Protein AF-A0A842VVU9-F1 (afdb_monomer)

Nearest PDB structures (foldseek):
  1ytl-assembly3_C  TM=9.183E-01  e=6.902E-16  Archaeoglobus fulgidus
  8riu-assembly1_F  TM=8.977E-01  e=6.078E-16  Candidatus Methanoperedenaceae archaeon GB50
  3cf4-assembly1_G  TM=9.107E-01  e=1.681E-15  Methanosarcina barkeri
  9c0t-assembly1_D  TM=8.488E-01  e=3.605E-15  Methanosarcina thermophila
  2cb0-assembly1_A  TM=5.211E-01  e=3.590E-01  Pyrococcus furiosus

Solvent-accessible surface area (backbone atoms only — not comparable to full-atom values): 9520 Å² total; per-residue (Å²): 133,81,67,49,68,51,86,85,59,76,72,67,95,75,62,28,46,63,52,81,50,39,66,61,52,33,51,58,56,70,74,41,88,34,37,35,34,41,37,22,49,48,11,66,76,42,68,47,87,96,41,36,37,45,56,52,50,49,55,43,27,58,61,63,71,29,52,42,33,19,15,72,58,30,36,50,52,32,46,78,74,72,45,45,93,73,44,43,81,51,53,65,70,60,50,52,55,47,66,53,36,88,84,55,42,48,96,83,70,56,91,65,52,59,56,30,38,37,38,37,27,58,58,69,72,61,49,42,55,55,29,43,50,42,58,74,62,43,88,63,41,32,38,34,76,37,50,50,26,41,44,44,25,53,30,13,26,38,72,51,56,73,69,59,40,44,53,39,53,50,50,27,54,76,68,89

Sequence (176 aa):
MSSPYQKALIPGPDVGVAVSDPLTMTNIIKKSSNVLVVIGANAVKETIGDITYADKLLEIAKKANATIIATASAYKHFVDIGKKEEVNNMPLINLIDRLRDPEWINIDSEGNKYDLIIFGGFLIYYLSQMLSTLRNYTIYRTVCLDRYHQPNARFSLPNIEKSEWIDYLEEILSKL

Foldseek 3Di:
DFDFPDPPPDDDPQFADADADLVVVLVVLQVWDAEEEEEEPQQQVDDLVPHGNLVLSLLLCVVSVYAAEYEDVSCVVCVVVVNNVSHHYDHLVVVLVLQLDPCRADPVSDDGRGQEYEYERYDLVVVLVSLQSCQPRHDHQYEYLDCGGRGSHNYYHGNDDPVSSSVSSVSSSVSD

Secondary structure (DSSP, 8-state):
-PPPSSTT----SS-PEE---HHHHHHHHHT-SSEEEEE-GGGGTSEETTEEHHHHHHHHHHHTT-EEEE-HHHHHHHHHTT-GGG-EE--HHHHHHHHH-TT---TTSSSP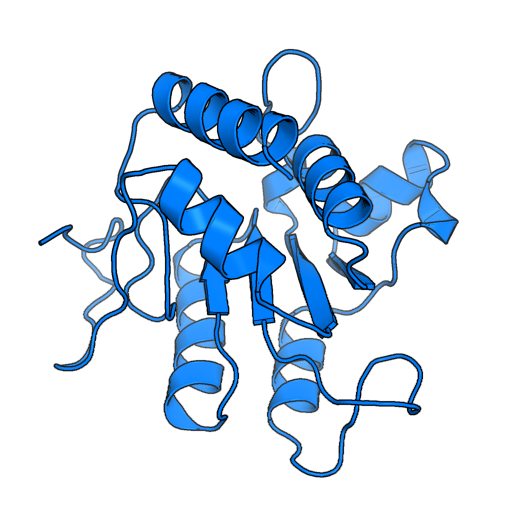PPSEEEEES--HHHHHHHHHHHHHH---EEEE-SSS--TTSSEE--S--HHHHHHHHHHHHHH-

pLDDT: mean 94.39, std 7.21, range [51.09, 98.81]

Mean predicted aligned error: 3.42 Å

Radius of gyration: 14.92 Å; Cα contacts (8 Å, |Δi|>4): 321; chains: 1; bounding box: 40×31×40 Å

Structure (mmCIF, N/CA/C/O backbone):
data_AF-A0A842VVU9-F1
#
_entry.id   AF-A0A842VVU9-F1
#
loop_
_atom_site.group_PDB
_atom_site.id
_atom_site.type_symbol
_atom_site.label_atom_id
_atom_site.label_alt_id
_atom_site.label_comp_id
_atom_site.label_asym_id
_atom_site.label_entity_id
_atom_site.label_seq_id
_atom_site.pdbx_PDB_ins_code
_atom_site.Cartn_x
_atom_site.Cartn_y
_atom_site.Cartn_z
_atom_site.occupancy
_atom_site.B_iso_or_equiv
_atom_site.auth_seq_id
_atom_site.auth_comp_id
_atom_site.auth_asym_id
_atom_site.auth_atom_id
_atom_site.pdbx_PDB_model_num
ATOM 1 N N . MET A 1 1 ? -8.613 -14.558 -17.359 1.00 51.09 1 MET A N 1
ATOM 2 C CA . MET A 1 1 ? -7.808 -13.321 -17.257 1.00 51.09 1 MET A CA 1
ATOM 3 C C . MET A 1 1 ? -8.733 -12.210 -16.808 1.00 51.09 1 MET A C 1
ATOM 5 O O . MET A 1 1 ? -9.791 -12.062 -17.405 1.00 51.09 1 MET A O 1
ATOM 9 N N . SER A 1 2 ? -8.383 -11.481 -15.754 1.00 62.69 2 SER A N 1
ATOM 10 C CA . SER A 1 2 ? -9.101 -10.271 -15.347 1.00 62.69 2 SER A CA 1
ATOM 11 C C . SER A 1 2 ? -8.789 -9.138 -16.320 1.00 62.69 2 SER A C 1
ATOM 13 O O . SER A 1 2 ? -7.627 -8.875 -16.623 1.00 62.69 2 SER A O 1
ATOM 15 N N . SER A 1 3 ? -9.818 -8.456 -16.817 1.00 73.06 3 SER A N 1
ATOM 16 C CA . SER A 1 3 ? -9.625 -7.224 -17.583 1.00 73.06 3 SER A CA 1
ATOM 17 C C . SER A 1 3 ? -9.212 -6.075 -16.651 1.00 73.06 3 SER A C 1
ATOM 19 O O . SER A 1 3 ? -9.625 -6.059 -15.486 1.00 73.06 3 SER A O 1
ATOM 21 N N . PRO A 1 4 ? -8.431 -5.092 -17.133 1.00 70.19 4 PRO A N 1
ATOM 22 C CA . PRO A 1 4 ? -8.194 -3.855 -16.392 1.00 70.19 4 PRO A CA 1
ATOM 23 C C . PRO A 1 4 ? -9.526 -3.199 -16.005 1.00 70.19 4 PRO A C 1
ATOM 25 O O . PRO A 1 4 ? -10.445 -3.159 -16.824 1.00 70.19 4 PRO A O 1
ATOM 28 N N . TYR A 1 5 ? -9.641 -2.671 -14.781 1.00 72.12 5 TYR A N 1
ATOM 29 C CA . TYR A 1 5 ? -10.887 -2.031 -14.337 1.00 72.12 5 TYR A CA 1
ATOM 30 C C . TYR A 1 5 ? -11.263 -0.818 -15.202 1.00 72.12 5 TYR A C 1
ATOM 32 O O . TYR A 1 5 ? -12.401 -0.675 -15.648 1.00 72.12 5 TYR A O 1
ATOM 40 N N . GLN A 1 6 ? -10.295 0.064 -15.476 1.00 76.25 6 GLN A N 1
ATOM 41 C CA . GLN A 1 6 ? -10.501 1.182 -16.393 1.00 76.25 6 GLN A CA 1
ATOM 42 C C . GLN A 1 6 ? -10.119 0.771 -17.813 1.00 76.25 6 GLN A C 1
ATOM 44 O O . GLN A 1 6 ? -8.988 0.366 -18.061 1.00 76.25 6 GLN A O 1
ATOM 49 N N . LYS A 1 7 ? -11.031 0.974 -18.770 1.00 71.12 7 LYS A N 1
ATOM 50 C CA . LYS A 1 7 ? -10.823 0.624 -20.188 1.00 71.12 7 LYS A CA 1
ATOM 51 C C . LYS A 1 7 ? -9.606 1.307 -20.829 1.00 71.12 7 LYS A C 1
ATOM 53 O O . LYS A 1 7 ? -9.039 0.770 -21.769 1.00 71.12 7 LYS A O 1
ATOM 58 N N . ALA A 1 8 ? -9.210 2.479 -20.325 1.00 72.75 8 ALA A N 1
ATOM 59 C CA . ALA A 1 8 ? -8.048 3.225 -20.813 1.00 72.75 8 ALA A CA 1
ATOM 60 C C . ALA A 1 8 ? -6.706 2.734 -20.234 1.00 72.75 8 ALA A C 1
ATOM 62 O O . ALA A 1 8 ? -5.650 3.181 -20.676 1.00 72.75 8 ALA A O 1
ATOM 63 N N . LEU A 1 9 ? -6.723 1.822 -19.255 1.00 73.88 9 LEU A N 1
ATOM 64 C CA . LEU A 1 9 ? -5.518 1.165 -18.757 1.00 73.88 9 LEU A CA 1
ATOM 65 C C . LEU A 1 9 ? -5.179 0.001 -19.679 1.00 73.88 9 LEU A C 1
ATOM 67 O O . LEU A 1 9 ? -5.562 -1.134 -19.414 1.00 73.88 9 LEU A O 1
ATOM 71 N N . ILE A 1 10 ? -4.490 0.302 -20.776 1.00 73.44 10 ILE A N 1
ATOM 72 C CA . ILE A 1 10 ? -3.991 -0.697 -21.722 1.00 73.44 10 ILE A CA 1
ATOM 73 C C . ILE A 1 10 ? -2.609 -1.145 -21.232 1.00 73.44 10 ILE A C 1
ATOM 75 O O . ILE A 1 10 ? -1.665 -0.354 -21.313 1.00 73.44 10 ILE A O 1
ATOM 79 N N . PRO A 1 11 ? -2.462 -2.362 -20.681 1.00 74.50 11 PRO A N 1
ATOM 80 C CA . PRO A 1 11 ? -1.153 -2.853 -20.293 1.00 74.50 11 PRO A CA 1
ATOM 81 C C . PRO A 1 11 ? -0.364 -3.360 -21.504 1.00 74.50 11 PRO A C 1
ATOM 83 O O . PRO A 1 11 ? -0.924 -3.659 -22.559 1.00 74.50 11 PRO A O 1
ATOM 86 N N . GLY A 1 12 ? 0.951 -3.486 -21.322 1.00 77.44 12 GLY A N 1
ATOM 87 C CA . GLY A 1 12 ? 1.808 -4.223 -22.247 1.00 77.44 12 GLY A CA 1
ATOM 88 C C . GLY A 1 12 ? 1.562 -5.742 -22.197 1.00 77.44 12 GLY A C 1
ATOM 89 O O . GLY A 1 12 ? 0.655 -6.207 -21.508 1.00 77.44 12 GLY A O 1
ATOM 90 N N . PRO A 1 13 ? 2.379 -6.539 -22.908 1.00 83.69 13 PRO A N 1
ATOM 91 C CA . PRO A 1 13 ? 2.218 -7.996 -22.965 1.00 83.69 13 PRO A CA 1
ATOM 92 C C . PRO A 1 13 ? 2.479 -8.696 -21.622 1.00 83.69 13 PRO A C 1
ATOM 94 O O . PRO A 1 13 ? 1.935 -9.768 -21.373 1.00 83.69 13 PRO A O 1
ATOM 97 N N . ASP A 1 14 ? 3.301 -8.099 -20.758 1.00 83.88 14 ASP A N 1
ATOM 98 C CA . ASP A 1 14 ? 3.511 -8.562 -19.389 1.00 83.88 14 ASP A CA 1
ATOM 99 C C . ASP A 1 14 ? 2.487 -7.883 -18.465 1.00 83.88 14 ASP A C 1
ATOM 101 O O . ASP A 1 14 ? 2.457 -6.655 -18.351 1.00 83.88 14 ASP A O 1
ATOM 105 N N . VAL A 1 15 ? 1.656 -8.691 -17.801 1.00 89.31 15 VAL A N 1
ATOM 106 C CA . VAL A 1 15 ? 0.581 -8.257 -16.899 1.00 89.31 15 VAL A CA 1
ATOM 107 C C . VAL A 1 15 ? 0.679 -8.943 -15.543 1.00 89.31 15 VAL A C 1
ATOM 109 O O . VAL A 1 15 ? 1.152 -10.068 -15.408 1.00 89.31 15 VAL A O 1
ATOM 112 N N . GLY A 1 16 ? 0.246 -8.231 -14.509 1.00 90.00 16 GLY A N 1
ATOM 113 C CA . GLY A 1 16 ? 0.192 -8.707 -13.136 1.00 90.00 16 GLY A CA 1
ATOM 114 C C . GLY A 1 16 ? -0.795 -9.845 -12.959 1.00 90.00 16 GLY A C 1
ATOM 115 O O . GLY A 1 16 ? -1.803 -9.937 -13.660 1.00 90.00 16 GLY A O 1
ATOM 116 N N . VAL A 1 17 ? -0.532 -10.693 -11.972 1.00 95.31 17 VAL A N 1
ATOM 117 C CA . VAL A 1 17 ? -1.435 -11.792 -11.633 1.00 95.31 17 VAL A CA 1
ATOM 118 C C . VAL A 1 17 ? -2.570 -11.253 -10.764 1.00 95.31 17 VAL A C 1
ATOM 120 O O . VAL A 1 17 ? -2.323 -10.640 -9.724 1.00 95.31 17 VAL A O 1
ATOM 123 N N . ALA A 1 18 ? -3.815 -11.496 -11.174 1.00 96.12 18 ALA A N 1
ATOM 124 C CA . ALA A 1 18 ? -4.960 -11.346 -10.283 1.00 96.12 18 ALA A CA 1
ATOM 125 C C . ALA A 1 18 ? -5.023 -12.536 -9.324 1.00 96.12 18 ALA A C 1
ATOM 127 O O . ALA A 1 18 ? -5.136 -13.683 -9.758 1.00 96.12 18 ALA A O 1
ATOM 128 N N . VAL A 1 19 ? -4.943 -12.260 -8.028 1.00 97.56 19 VAL A N 1
ATOM 129 C CA . VAL A 1 19 ? -4.935 -13.263 -6.964 1.00 97.56 19 VAL A CA 1
ATOM 130 C C . VAL A 1 19 ? -6.320 -13.300 -6.331 1.00 97.56 19 VAL A C 1
ATOM 132 O O . VAL A 1 19 ? -6.644 -12.477 -5.480 1.00 97.56 19 VAL A O 1
ATOM 135 N N . SER A 1 20 ? -7.155 -14.239 -6.770 1.00 95.75 20 SER A N 1
ATOM 136 C CA . SER A 1 20 ? -8.525 -14.403 -6.266 1.00 95.75 20 SER A CA 1
ATOM 137 C C . SER A 1 20 ? -8.601 -15.076 -4.896 1.00 95.75 20 SER A C 1
ATOM 139 O O . SER A 1 20 ? -9.582 -14.891 -4.196 1.00 95.75 20 SER A O 1
ATOM 141 N N . ASP A 1 21 ? -7.585 -15.851 -4.513 1.00 97.25 21 ASP A N 1
ATOM 142 C CA . ASP A 1 21 ? -7.535 -16.541 -3.222 1.00 97.25 21 ASP A CA 1
ATOM 143 C C . ASP A 1 21 ? -6.828 -15.677 -2.155 1.00 97.25 21 ASP A C 1
ATOM 145 O O . ASP A 1 21 ? -5.623 -15.419 -2.297 1.00 97.25 21 ASP A O 1
ATOM 149 N N . PRO A 1 22 ? -7.522 -15.260 -1.075 1.00 97.38 22 PRO A N 1
ATOM 150 C CA . PRO A 1 22 ? -6.917 -14.493 0.012 1.00 97.38 22 PRO A CA 1
ATOM 151 C C . PRO A 1 22 ? -5.728 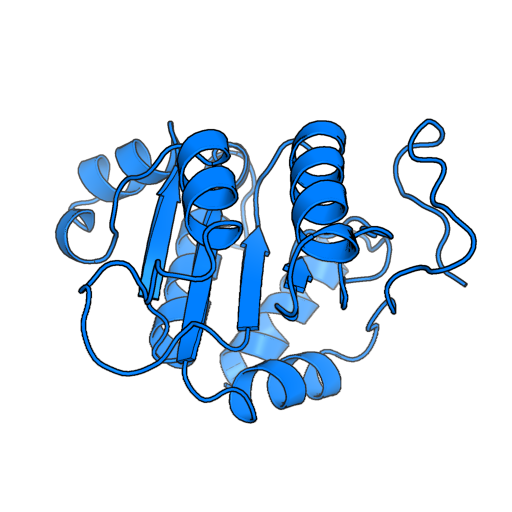-15.209 0.654 1.00 97.38 22 PRO A C 1
ATOM 153 O O . PRO A 1 22 ? -4.729 -14.568 0.974 1.00 97.38 22 PRO A O 1
ATOM 156 N N . LEU A 1 23 ? -5.777 -16.541 0.797 1.00 97.69 23 LEU A N 1
ATOM 157 C CA . LEU A 1 23 ? -4.699 -17.306 1.430 1.00 97.69 23 LEU A CA 1
ATOM 158 C C . LEU A 1 23 ? -3.400 -17.227 0.616 1.00 97.69 23 LEU A C 1
ATOM 160 O O . LEU A 1 23 ? -2.311 -17.083 1.179 1.00 97.69 23 LEU A O 1
ATOM 164 N N . THR A 1 24 ? -3.499 -17.279 -0.710 1.00 98.19 24 THR A N 1
ATOM 165 C CA . THR A 1 24 ? -2.366 -17.060 -1.612 1.00 98.19 24 THR A CA 1
ATOM 166 C C . THR A 1 24 ? -1.770 -15.666 -1.417 1.00 98.19 24 THR A C 1
ATOM 168 O O . THR A 1 24 ? -0.547 -15.548 -1.301 1.00 98.19 24 THR A O 1
ATOM 171 N N . MET A 1 25 ? -2.600 -14.623 -1.308 1.00 98.19 25 MET A N 1
ATOM 172 C CA . MET A 1 25 ? -2.122 -13.261 -1.040 1.00 98.19 25 MET A CA 1
ATOM 173 C C . MET A 1 25 ? -1.447 -13.152 0.332 1.00 98.19 25 MET A C 1
ATOM 175 O O . MET A 1 25 ? -0.334 -12.633 0.427 1.00 98.19 25 MET A O 1
ATOM 179 N N . THR A 1 26 ? -2.044 -13.718 1.382 1.00 98.06 26 THR A N 1
ATOM 180 C CA . THR A 1 26 ? -1.433 -13.792 2.716 1.00 98.06 26 THR A CA 1
ATOM 181 C C . THR A 1 26 ? -0.067 -14.469 2.669 1.00 98.06 26 THR A C 1
ATOM 183 O O . THR A 1 26 ? 0.893 -13.964 3.246 1.00 98.06 26 THR A O 1
ATOM 186 N N . ASN A 1 27 ? 0.063 -15.585 1.950 1.00 98.06 27 ASN A N 1
ATOM 187 C CA . ASN A 1 27 ? 1.331 -16.301 1.821 1.00 98.06 27 ASN A CA 1
ATOM 188 C C . ASN A 1 27 ? 2.400 -15.487 1.077 1.00 98.06 27 ASN A C 1
ATOM 190 O O . ASN A 1 27 ? 3.582 -15.604 1.401 1.00 98.06 27 ASN A O 1
ATOM 194 N N . ILE A 1 28 ? 2.013 -14.658 0.100 1.00 97.81 28 ILE A N 1
ATOM 195 C CA . ILE A 1 28 ? 2.930 -13.723 -0.571 1.00 97.81 28 ILE A CA 1
ATOM 196 C C . ILE A 1 28 ? 3.462 -12.696 0.433 1.00 97.81 28 ILE A C 1
ATOM 198 O O . ILE A 1 28 ? 4.669 -12.446 0.461 1.00 97.81 28 ILE A O 1
ATOM 202 N N . ILE A 1 29 ? 2.586 -12.146 1.277 1.00 97.94 29 ILE A N 1
ATOM 203 C CA . ILE A 1 29 ? 2.967 -11.173 2.307 1.00 97.94 29 ILE A CA 1
ATOM 204 C C . ILE A 1 29 ? 3.880 -11.838 3.347 1.00 97.94 29 ILE A C 1
ATOM 206 O O . ILE A 1 29 ? 4.979 -11.350 3.580 1.00 97.94 29 ILE A O 1
ATOM 210 N N . LYS A 1 30 ? 3.500 -13.005 3.886 1.00 97.06 30 LYS A N 1
ATOM 211 C CA . LYS A 1 30 ? 4.263 -13.723 4.928 1.00 97.06 30 LYS A CA 1
ATOM 212 C C . LYS A 1 30 ? 5.666 -14.145 4.519 1.00 97.06 30 LYS A C 1
ATOM 214 O O . LYS A 1 30 ? 6.558 -14.211 5.353 1.00 97.06 30 LYS A O 1
ATOM 219 N N . LYS A 1 31 ? 5.854 -14.498 3.248 1.00 96.75 31 LYS A N 1
ATOM 220 C CA . LYS A 1 31 ? 7.160 -14.918 2.720 1.00 96.75 31 LYS A CA 1
ATOM 221 C C . LYS A 1 31 ? 8.109 -13.745 2.468 1.00 96.75 31 LYS A C 1
ATOM 223 O O . LYS A 1 31 ? 9.242 -13.984 2.060 1.00 96.75 31 LYS A O 1
ATOM 228 N N . SER A 1 32 ? 7.640 -12.511 2.620 1.00 95.81 32 SER A N 1
ATOM 229 C CA . SER A 1 32 ? 8.420 -11.309 2.345 1.00 95.81 32 SER A CA 1
ATOM 230 C C . SER A 1 32 ? 9.082 -10.822 3.631 1.00 95.81 32 SER A C 1
ATOM 232 O O . SER A 1 32 ? 8.467 -10.826 4.693 1.00 95.81 32 SER A O 1
ATOM 234 N N . SER A 1 33 ? 10.358 -10.471 3.539 1.00 93.75 33 SER A N 1
ATOM 235 C CA . SER A 1 33 ? 11.224 -10.198 4.687 1.00 93.75 33 SER A CA 1
ATOM 236 C C . SER A 1 33 ? 11.202 -8.733 5.108 1.00 93.75 33 SER A C 1
ATOM 238 O O . SER A 1 33 ? 11.387 -8.444 6.286 1.00 93.75 33 SER A O 1
ATOM 240 N N . ASN A 1 34 ? 10.999 -7.808 4.165 1.00 95.75 34 ASN A N 1
ATOM 241 C CA . ASN A 1 34 ? 10.911 -6.381 4.452 1.00 95.75 34 ASN A CA 1
ATOM 242 C C . ASN A 1 34 ? 9.792 -5.749 3.617 1.00 95.75 34 ASN A C 1
ATOM 244 O O . ASN A 1 34 ? 9.950 -5.476 2.422 1.00 95.75 34 ASN A O 1
ATOM 248 N N . VAL A 1 35 ? 8.648 -5.534 4.264 1.00 97.88 35 VAL A N 1
ATOM 249 C CA . VAL A 1 35 ? 7.412 -5.092 3.618 1.00 97.88 35 VAL A CA 1
ATOM 250 C C . VAL A 1 35 ? 7.212 -3.593 3.823 1.00 97.88 35 VAL A C 1
ATOM 252 O O . VAL A 1 35 ? 7.322 -3.087 4.937 1.00 97.88 35 VAL A O 1
ATOM 255 N N . LEU A 1 36 ? 6.845 -2.892 2.752 1.00 98.56 36 LEU A N 1
ATOM 256 C CA . LEU A 1 36 ? 6.359 -1.514 2.797 1.00 98.56 36 LEU A CA 1
ATOM 257 C C . LEU A 1 36 ? 4.866 -1.481 2.466 1.00 98.56 36 LEU A C 1
ATOM 259 O O . LEU A 1 36 ? 4.464 -1.973 1.414 1.00 98.56 36 LEU A O 1
ATOM 263 N N . VAL A 1 37 ? 4.049 -0.853 3.309 1.00 98.81 37 VAL A N 1
ATOM 264 C CA . VAL A 1 37 ? 2.641 -0.545 3.018 1.00 98.81 37 VAL A CA 1
ATOM 265 C C . VAL A 1 37 ? 2.488 0.949 2.752 1.00 98.81 37 VAL A C 1
ATOM 267 O O . VAL A 1 37 ? 2.852 1.786 3.577 1.00 98.81 37 VAL A O 1
ATOM 270 N N . VAL A 1 38 ? 1.922 1.286 1.596 1.00 98.81 38 VAL A N 1
ATOM 271 C CA . VAL A 1 38 ? 1.703 2.658 1.136 1.00 98.81 38 VAL A CA 1
ATOM 272 C C . VAL A 1 38 ? 0.204 2.940 1.058 1.00 98.81 38 VAL A C 1
ATOM 274 O O . VAL A 1 38 ? -0.514 2.349 0.246 1.00 98.81 38 VAL A O 1
ATOM 277 N N . ILE A 1 39 ? -0.261 3.869 1.892 1.00 98.81 39 ILE A N 1
ATOM 278 C CA . ILE A 1 39 ? -1.677 4.193 2.079 1.00 98.81 39 ILE A CA 1
ATOM 279 C C . ILE A 1 39 ? -2.020 5.499 1.356 1.00 98.81 39 ILE A C 1
ATOM 281 O O . ILE A 1 39 ? -1.469 6.576 1.619 1.00 98.81 39 ILE A O 1
ATOM 285 N N . GLY A 1 40 ? -2.951 5.398 0.417 1.00 98.38 40 GLY A N 1
ATOM 286 C CA . GLY A 1 40 ? -3.393 6.479 -0.445 1.00 98.38 40 GLY A CA 1
ATOM 287 C C . GLY A 1 40 ? -4.568 7.288 0.102 1.00 98.38 40 GLY A C 1
ATOM 288 O O . GLY A 1 40 ? -5.357 6.839 0.929 1.00 98.38 40 GLY A O 1
ATOM 289 N N . ALA A 1 41 ? -4.726 8.499 -0.431 1.00 97.12 41 ALA A N 1
ATOM 290 C CA . ALA A 1 41 ? -5.764 9.456 -0.049 1.00 97.12 41 ALA A CA 1
ATOM 291 C C . ALA A 1 41 ? -7.219 8.981 -0.243 1.00 97.12 41 ALA A C 1
ATOM 293 O O . ALA A 1 41 ? -8.119 9.504 0.406 1.00 97.12 41 ALA A O 1
ATOM 294 N N . ASN A 1 42 ? -7.496 8.033 -1.141 1.00 97.25 42 ASN A N 1
ATOM 295 C CA . ASN A 1 42 ? -8.842 7.472 -1.292 1.00 97.25 42 ASN A CA 1
ATOM 296 C C . ASN A 1 42 ? -9.166 6.430 -0.211 1.00 97.25 42 ASN A C 1
ATOM 298 O O . ASN A 1 42 ? -10.343 6.132 -0.028 1.00 97.25 42 ASN A O 1
ATOM 302 N N . ALA A 1 43 ? -8.178 5.931 0.544 1.00 97.75 43 ALA A N 1
ATOM 303 C CA . ALA A 1 43 ? -8.413 4.973 1.626 1.00 97.75 43 ALA A CA 1
ATOM 304 C C . ALA A 1 43 ? -9.301 5.540 2.748 1.00 97.75 43 ALA A C 1
ATOM 306 O O . ALA A 1 43 ? -10.014 4.795 3.407 1.00 97.75 43 ALA A O 1
ATOM 307 N N . VAL A 1 44 ? -9.306 6.862 2.939 1.00 97.69 44 VAL A N 1
ATOM 308 C CA . VAL A 1 44 ? -10.163 7.521 3.943 1.00 97.69 44 VAL A CA 1
ATOM 309 C C . VAL A 1 44 ? -11.602 7.733 3.461 1.00 97.69 44 VAL A C 1
ATOM 311 O O . VAL A 1 44 ? -12.462 8.120 4.242 1.00 97.69 44 VAL A O 1
ATOM 314 N N . LYS A 1 45 ? -11.875 7.525 2.164 1.00 95.56 45 LYS A N 1
ATOM 315 C CA . LYS A 1 45 ? -13.205 7.727 1.560 1.00 95.56 45 LYS A CA 1
ATOM 316 C C . LYS A 1 45 ? -14.040 6.452 1.532 1.00 95.56 45 LYS A C 1
ATOM 318 O O . LYS A 1 45 ? -15.258 6.532 1.412 1.00 95.56 45 LYS A O 1
ATOM 323 N N . GLU A 1 46 ? -13.390 5.292 1.580 1.00 93.00 46 GLU A N 1
ATOM 324 C CA . GLU A 1 46 ? -14.058 3.995 1.609 1.00 93.00 46 GLU A CA 1
ATOM 325 C C . GLU A 1 46 ? -14.024 3.407 3.025 1.00 93.00 46 GLU A C 1
ATOM 327 O O . GLU A 1 46 ? -13.066 3.596 3.774 1.00 93.00 46 GLU A O 1
ATOM 332 N N . THR A 1 47 ? -15.087 2.690 3.385 1.00 94.00 47 THR A N 1
ATOM 333 C CA . THR A 1 47 ? -15.242 2.014 4.678 1.00 94.00 47 THR A CA 1
ATOM 334 C C . THR A 1 47 ? -15.213 0.499 4.519 1.00 94.00 47 THR A C 1
ATOM 336 O O . THR A 1 47 ? -15.798 -0.035 3.565 1.00 94.00 47 THR A O 1
ATOM 339 N N . ILE A 1 48 ? -14.565 -0.166 5.476 1.00 93.19 48 ILE A N 1
ATOM 340 C CA . ILE A 1 48 ? -14.503 -1.617 5.665 1.00 93.19 48 ILE A CA 1
ATOM 341 C C . ILE A 1 48 ? -15.188 -1.910 7.002 1.00 93.19 48 ILE A C 1
ATOM 343 O O . ILE A 1 48 ? -14.606 -1.688 8.062 1.00 93.19 48 ILE A O 1
ATOM 347 N N . GLY A 1 49 ? -16.456 -2.324 6.952 1.00 88.25 49 GLY A N 1
ATOM 348 C CA . GLY A 1 49 ? -17.297 -2.378 8.150 1.00 88.25 49 GLY A CA 1
ATOM 349 C C . GLY A 1 49 ? -17.416 -0.995 8.799 1.00 88.25 49 GLY A C 1
ATOM 350 O O . GLY A 1 49 ? -17.824 -0.036 8.138 1.00 88.25 49 GLY A O 1
ATOM 351 N N . ASP A 1 50 ? -17.010 -0.905 10.065 1.00 92.44 50 ASP A N 1
ATOM 352 C CA . ASP A 1 50 ? -17.110 0.307 10.889 1.00 92.44 50 ASP A CA 1
ATOM 353 C C . ASP A 1 50 ? -15.866 1.209 10.836 1.00 92.44 50 ASP A C 1
ATOM 355 O O . ASP A 1 50 ? -15.876 2.309 11.390 1.00 92.44 50 ASP A O 1
ATOM 359 N N . ILE A 1 51 ? -14.789 0.769 10.176 1.00 96.75 51 ILE A N 1
ATOM 360 C CA . ILE A 1 51 ? -13.533 1.525 10.076 1.00 96.75 51 ILE A CA 1
ATOM 361 C C . ILE A 1 51 ? -13.264 1.985 8.643 1.00 96.75 51 ILE A C 1
ATOM 363 O O . ILE A 1 51 ? -13.850 1.483 7.678 1.00 96.75 51 ILE A O 1
ATOM 367 N N . THR A 1 52 ? -12.366 2.956 8.469 1.00 97.88 52 THR A N 1
ATOM 368 C CA . THR A 1 52 ? -11.946 3.353 7.119 1.00 97.88 52 THR A CA 1
ATOM 369 C C . THR A 1 52 ? -11.047 2.281 6.502 1.00 97.88 52 THR A C 1
ATOM 371 O O . THR A 1 52 ? -10.384 1.512 7.202 1.00 97.88 52 THR A O 1
ATOM 374 N N . TYR A 1 53 ? -10.960 2.241 5.174 1.00 98.31 53 TYR A N 1
ATOM 375 C CA . TYR A 1 53 ? -9.987 1.380 4.504 1.00 98.31 53 TYR A CA 1
ATOM 376 C C . TYR A 1 53 ? -8.540 1.762 4.871 1.00 98.31 53 TYR A C 1
ATOM 378 O O . TYR A 1 53 ? -7.678 0.890 4.946 1.00 98.31 53 TYR A O 1
ATOM 386 N N . ALA A 1 54 ? -8.272 3.033 5.199 1.00 98.44 54 ALA A N 1
ATOM 387 C CA . ALA A 1 54 ? -6.975 3.451 5.734 1.00 98.44 54 ALA A CA 1
ATOM 388 C C . ALA A 1 54 ? -6.658 2.739 7.061 1.00 98.44 54 ALA A C 1
ATOM 390 O O . ALA A 1 54 ? -5.561 2.204 7.220 1.00 98.44 54 ALA A O 1
ATOM 391 N N . ASP A 1 55 ? -7.627 2.672 7.976 1.00 98.31 55 ASP A N 1
ATOM 392 C CA . ASP A 1 55 ? -7.475 1.965 9.252 1.00 98.31 55 ASP A CA 1
ATOM 393 C C . ASP A 1 55 ? -7.279 0.457 9.039 1.00 98.31 55 ASP A C 1
ATOM 395 O O . ASP A 1 55 ? -6.400 -0.140 9.659 1.00 98.31 55 ASP A O 1
ATOM 399 N N . LYS A 1 56 ? -8.018 -0.154 8.103 1.00 98.44 56 LYS A N 1
ATOM 400 C CA . LYS A 1 56 ? -7.836 -1.575 7.762 1.00 98.44 56 LYS A CA 1
ATOM 401 C C . LYS A 1 56 ? -6.444 -1.861 7.181 1.00 98.44 56 LYS A C 1
ATOM 403 O O . LYS A 1 56 ? -5.816 -2.852 7.548 1.00 98.44 56 LYS A O 1
ATOM 408 N N . LEU A 1 57 ? -5.926 -0.994 6.307 1.00 98.62 57 LEU A N 1
ATOM 409 C CA . LEU A 1 57 ? -4.560 -1.118 5.776 1.00 98.62 57 LEU A CA 1
ATOM 410 C C . LEU A 1 57 ? -3.502 -0.978 6.872 1.00 98.62 57 LEU A C 1
ATOM 412 O O . LEU A 1 57 ? -2.496 -1.682 6.832 1.00 98.62 57 LEU A O 1
ATOM 416 N N . LEU A 1 58 ? -3.733 -0.107 7.854 1.00 98.62 58 LEU A N 1
ATOM 417 C CA . LEU A 1 58 ? -2.867 0.031 9.021 1.00 98.62 58 LEU A CA 1
ATOM 418 C C . LEU A 1 58 ? -2.857 -1.251 9.872 1.00 98.62 58 LEU A C 1
ATOM 420 O O . LEU A 1 58 ? -1.786 -1.698 10.278 1.00 98.62 58 LEU A O 1
ATOM 424 N N . GLU A 1 59 ? -4.013 -1.881 10.104 1.00 98.38 59 GLU A N 1
AT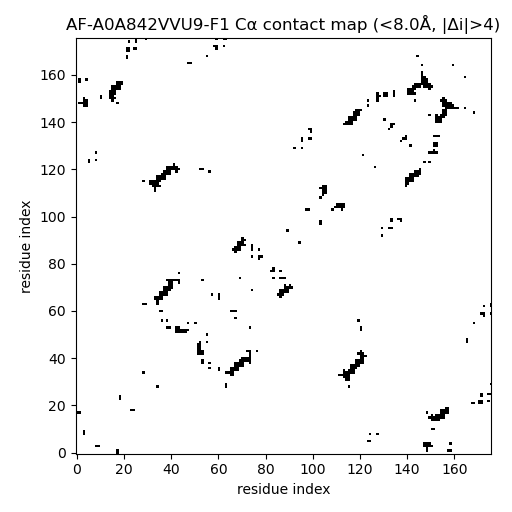OM 425 C CA . GLU A 1 59 ? -4.099 -3.178 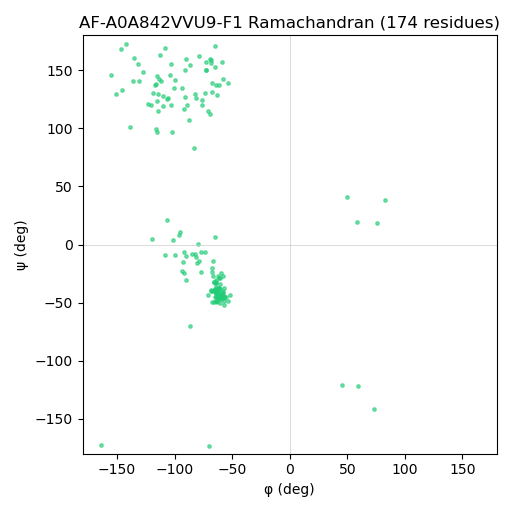10.800 1.00 98.38 59 GLU A CA 1
ATOM 426 C C . GLU A 1 59 ? -3.316 -4.275 10.065 1.00 98.38 59 GLU A C 1
ATOM 428 O O . GLU A 1 59 ? -2.515 -4.986 10.678 1.00 98.38 59 GLU A O 1
ATOM 433 N N . ILE A 1 60 ? -3.501 -4.373 8.744 1.00 98.44 60 ILE A N 1
ATOM 434 C CA . ILE A 1 60 ? -2.774 -5.319 7.884 1.00 98.44 60 ILE A CA 1
ATOM 435 C C . ILE A 1 60 ? -1.267 -5.060 7.960 1.00 98.44 60 ILE A C 1
ATOM 437 O O . ILE A 1 60 ? -0.490 -5.998 8.139 1.00 98.44 60 ILE A O 1
ATOM 441 N N . ALA A 1 61 ? -0.846 -3.797 7.866 1.00 98.31 61 ALA A N 1
ATOM 442 C CA . ALA A 1 61 ? 0.562 -3.423 7.908 1.00 98.31 61 ALA A CA 1
ATOM 443 C C . ALA A 1 61 ? 1.224 -3.791 9.238 1.00 98.31 61 ALA A C 1
ATOM 445 O O . ALA A 1 61 ? 2.316 -4.358 9.243 1.00 98.31 61 ALA A O 1
ATOM 446 N N . LYS A 1 62 ? 0.543 -3.537 10.362 1.00 98.12 62 LYS A N 1
ATOM 447 C CA . LYS A 1 62 ? 1.031 -3.913 11.694 1.00 98.12 62 LYS A CA 1
ATOM 448 C C . LYS A 1 62 ? 1.185 -5.421 11.839 1.00 98.12 62 LYS A C 1
ATOM 450 O O . LYS A 1 62 ? 2.220 -5.879 12.312 1.00 98.12 62 LYS A O 1
ATOM 455 N N . LYS A 1 63 ? 0.192 -6.200 11.401 1.00 98.00 63 LYS A N 1
ATOM 456 C CA . LYS A 1 63 ? 0.285 -7.667 11.424 1.00 98.00 63 LYS A CA 1
ATOM 457 C C . LYS A 1 63 ? 1.389 -8.209 10.518 1.00 98.00 63 LYS A C 1
ATOM 459 O O . LYS A 1 63 ? 2.012 -9.210 10.851 1.00 98.00 63 LYS A O 1
ATOM 464 N N . ALA A 1 64 ? 1.651 -7.539 9.400 1.00 97.06 64 ALA A N 1
ATOM 465 C CA . ALA A 1 64 ? 2.745 -7.870 8.494 1.00 9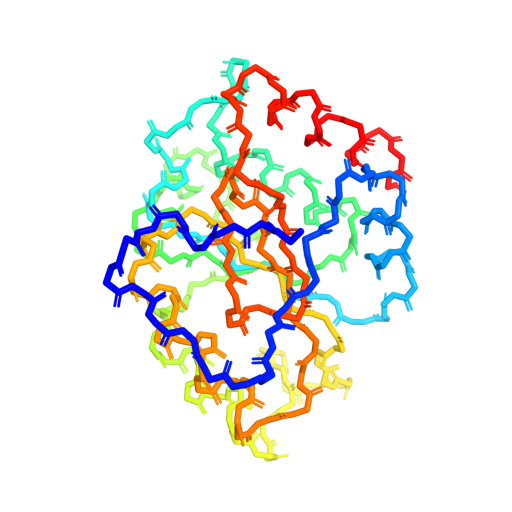7.06 64 ALA A CA 1
ATOM 466 C C . ALA A 1 64 ? 4.121 -7.358 8.968 1.00 97.06 64 ALA A C 1
ATOM 468 O O . ALA A 1 64 ? 5.103 -7.572 8.262 1.00 97.06 64 ALA A O 1
ATOM 469 N N . ASN A 1 65 ? 4.202 -6.680 10.123 1.00 96.38 65 ASN A N 1
ATOM 470 C CA . ASN A 1 65 ? 5.406 -6.009 10.621 1.00 96.38 65 ASN A CA 1
ATOM 471 C C . ASN A 1 65 ? 6.062 -5.094 9.562 1.00 96.38 65 ASN A C 1
ATOM 473 O O . ASN A 1 65 ? 7.278 -5.096 9.377 1.00 96.38 65 ASN A O 1
ATOM 477 N N . ALA A 1 66 ? 5.229 -4.367 8.814 1.00 97.69 66 ALA A N 1
ATOM 478 C CA . ALA A 1 66 ? 5.639 -3.565 7.670 1.00 97.69 66 ALA A CA 1
ATOM 479 C C . ALA A 1 66 ? 5.989 -2.122 8.060 1.00 97.69 66 ALA A C 1
ATOM 481 O O . ALA A 1 66 ? 5.357 -1.533 8.940 1.00 97.69 66 ALA A O 1
ATOM 482 N N . THR A 1 67 ? 6.911 -1.498 7.321 1.00 98.00 67 THR A N 1
ATOM 483 C CA . THR A 1 67 ? 7.019 -0.034 7.309 1.00 98.00 67 THR A CA 1
ATOM 484 C C . THR A 1 67 ? 5.741 0.553 6.713 1.00 98.00 67 THR A C 1
ATOM 486 O O . THR A 1 67 ? 5.251 0.067 5.693 1.00 98.00 67 THR A O 1
ATOM 489 N N . ILE A 1 68 ? 5.216 1.626 7.305 1.00 98.62 68 ILE A N 1
ATOM 490 C CA . ILE A 1 68 ? 3.998 2.285 6.822 1.00 98.62 68 ILE A CA 1
ATOM 491 C C . ILE A 1 68 ? 4.323 3.691 6.328 1.00 98.62 68 ILE A C 1
ATOM 493 O O . ILE A 1 68 ? 4.933 4.489 7.043 1.00 98.62 68 ILE A O 1
ATOM 497 N N . ILE A 1 69 ? 3.868 4.007 5.116 1.00 98.62 69 ILE A N 1
ATOM 498 C CA . ILE A 1 69 ? 3.859 5.361 4.560 1.00 98.62 69 ILE A CA 1
ATOM 499 C C . ILE A 1 69 ? 2.418 5.745 4.237 1.00 98.62 69 ILE A C 1
ATOM 501 O O . ILE A 1 69 ? 1.766 5.122 3.400 1.00 98.62 69 ILE A O 1
ATOM 505 N N . ALA A 1 70 ? 1.927 6.811 4.857 1.00 98.56 70 ALA A N 1
ATOM 506 C CA . ALA A 1 70 ? 0.654 7.425 4.519 1.00 98.56 70 ALA A CA 1
ATOM 507 C C . ALA A 1 70 ? 0.878 8.661 3.638 1.00 98.56 70 ALA A C 1
ATOM 509 O O . ALA A 1 70 ? 1.816 9.434 3.837 1.00 98.56 70 ALA A O 1
ATOM 510 N N . THR A 1 71 ? 0.001 8.860 2.655 1.00 97.69 71 THR A N 1
ATOM 511 C CA . THR A 1 71 ? 0.105 9.965 1.692 1.00 97.69 71 THR A CA 1
ATOM 512 C C . THR A 1 71 ? -1.063 10.942 1.833 1.00 97.69 71 THR A C 1
ATOM 514 O O . THR A 1 71 ? -2.197 10.537 2.097 1.00 97.69 71 THR A O 1
ATOM 517 N N . ALA A 1 72 ? -0.809 12.237 1.616 1.00 94.88 72 ALA A N 1
ATOM 518 C CA . ALA A 1 72 ? -1.832 13.287 1.538 1.00 94.88 72 ALA A CA 1
ATOM 519 C C . ALA A 1 72 ? -2.897 13.196 2.659 1.00 94.88 72 ALA A C 1
ATOM 521 O O . ALA A 1 72 ? -2.555 13.255 3.840 1.00 94.88 72 ALA A O 1
ATOM 522 N N . SER A 1 73 ? -4.185 13.055 2.319 1.00 96.31 73 SER A N 1
ATOM 523 C CA . SER A 1 73 ? -5.269 13.009 3.311 1.00 96.31 73 SER A CA 1
ATOM 524 C C . SER A 1 73 ? -5.258 11.762 4.197 1.00 96.31 73 SER A C 1
ATOM 526 O O . SER A 1 73 ? -5.820 11.822 5.284 1.00 96.31 73 SER A O 1
ATOM 528 N N . ALA A 1 74 ? -4.605 10.665 3.792 1.00 97.88 74 ALA A N 1
ATOM 529 C CA . ALA A 1 74 ? -4.448 9.497 4.659 1.00 97.88 74 ALA A CA 1
ATOM 530 C C . ALA A 1 74 ? -3.519 9.799 5.840 1.00 97.88 74 ALA A C 1
ATOM 532 O O . ALA A 1 74 ? -3.826 9.432 6.967 1.00 97.88 74 ALA A O 1
ATOM 533 N N . TYR A 1 75 ? -2.427 10.539 5.612 1.00 98.44 75 TYR A N 1
ATOM 534 C CA . TYR A 1 75 ? -1.565 10.981 6.711 1.00 98.44 75 TYR A CA 1
ATOM 535 C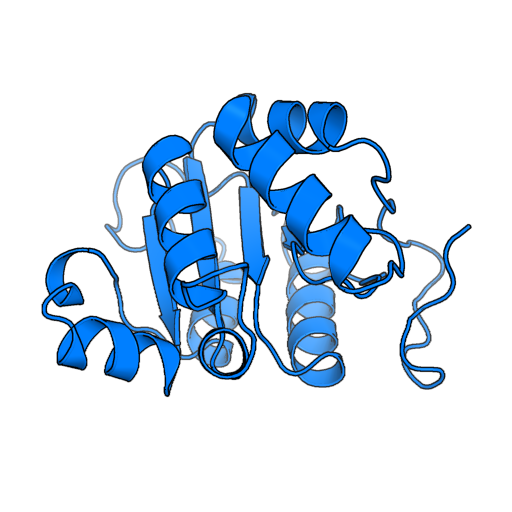 C . TYR A 1 75 ? -2.330 11.894 7.674 1.00 98.44 75 TYR A C 1
ATOM 537 O O . TYR A 1 75 ? -2.286 11.685 8.882 1.00 98.44 75 TYR A O 1
ATOM 545 N N . LYS A 1 76 ? -3.098 12.857 7.140 1.00 98.12 76 LYS A N 1
ATOM 546 C CA . LYS A 1 76 ? -3.940 13.735 7.964 1.00 98.12 76 LYS A CA 1
ATOM 547 C C . LYS A 1 76 ? -4.932 12.940 8.823 1.00 98.12 76 LYS A C 1
ATOM 549 O O . LYS A 1 76 ? -5.025 13.214 10.010 1.00 98.12 76 LYS A O 1
ATOM 554 N N . HIS A 1 77 ? -5.608 11.939 8.253 1.00 98.12 77 HIS A N 1
ATOM 555 C CA . HIS A 1 77 ? -6.512 11.056 9.001 1.00 98.12 77 HIS A CA 1
ATOM 556 C C . HIS A 1 77 ? -5.821 10.428 10.214 1.00 98.12 77 HIS A C 1
ATOM 558 O O . HIS A 1 77 ? -6.335 10.537 11.321 1.00 98.12 77 HIS A O 1
ATOM 564 N N . PHE A 1 78 ? -4.620 9.864 10.042 1.00 98.56 78 PHE A N 1
ATOM 565 C CA . PHE A 1 78 ? -3.874 9.276 11.160 1.00 98.56 78 PHE A CA 1
ATOM 566 C C . PHE A 1 78 ? -3.419 10.303 12.201 1.00 98.56 78 PHE A C 1
ATOM 568 O O . PHE A 1 78 ? -3.387 9.981 13.387 1.00 98.56 78 PHE A O 1
ATOM 575 N N . VAL A 1 79 ? -3.110 11.538 11.798 1.00 98.25 79 VAL A N 1
ATOM 576 C CA . VAL A 1 79 ? -2.848 12.633 12.746 1.00 98.25 79 VAL A CA 1
ATOM 577 C C . VAL A 1 79 ? -4.101 12.953 13.563 1.00 98.25 79 VAL A C 1
ATOM 579 O O . VAL A 1 79 ? -4.021 13.009 14.789 1.00 98.25 79 VAL A O 1
ATOM 582 N N . ASP A 1 80 ? -5.248 13.107 12.900 1.00 98.06 80 ASP A N 1
ATOM 583 C CA . ASP A 1 80 ? -6.512 13.509 13.526 1.00 98.06 80 ASP A CA 1
ATOM 584 C C . ASP A 1 80 ? -7.013 12.464 14.546 1.00 98.06 80 ASP A C 1
ATOM 586 O O . ASP A 1 80 ? -7.610 12.830 15.557 1.00 98.06 80 ASP A O 1
ATOM 590 N N . ILE A 1 81 ? -6.714 11.174 14.335 1.00 97.25 81 ILE A N 1
ATOM 591 C CA . ILE A 1 81 ? -7.055 10.082 15.270 1.00 97.25 81 ILE A CA 1
ATOM 592 C C . ILE A 1 81 ? -5.925 9.711 16.250 1.00 97.25 81 ILE A C 1
ATOM 594 O O . ILE A 1 81 ? -6.007 8.682 16.920 1.00 97.25 81 ILE A O 1
ATOM 598 N N . GLY A 1 82 ? -4.853 10.508 16.331 1.00 97.88 82 GLY A N 1
ATOM 599 C CA . GLY A 1 82 ? -3.768 10.310 17.303 1.00 97.88 82 GLY A CA 1
ATOM 600 C C . GLY A 1 82 ? -2.793 9.164 16.994 1.00 97.88 82 GLY A C 1
ATOM 601 O O . GLY A 1 82 ? -2.069 8.729 17.883 1.00 97.88 82 GLY A O 1
ATOM 602 N N . LYS A 1 83 ? -2.736 8.687 15.746 1.00 97.94 83 LYS A N 1
ATOM 603 C CA . LYS A 1 83 ? -1.853 7.601 15.270 1.00 97.94 83 LYS A CA 1
ATOM 604 C C . LYS A 1 83 ? -0.694 8.087 14.391 1.00 97.94 83 LYS A C 1
ATOM 606 O O . LYS A 1 83 ? -0.122 7.317 13.625 1.00 97.94 83 LYS A O 1
ATOM 611 N N . LYS A 1 84 ? -0.332 9.371 14.487 1.00 97.38 84 LYS A N 1
ATOM 612 C CA . LYS A 1 84 ? 0.756 9.985 13.704 1.00 97.38 84 LYS A CA 1
ATOM 613 C C . LYS A 1 84 ? 2.074 9.208 13.793 1.00 97.38 84 LYS A C 1
ATOM 615 O O . LYS A 1 84 ? 2.724 9.017 12.777 1.00 97.38 84 LYS A O 1
ATOM 620 N N . GLU A 1 85 ? 2.452 8.765 14.989 1.00 97.25 85 GLU A N 1
ATOM 621 C CA . GLU A 1 85 ? 3.741 8.099 15.236 1.00 97.25 85 GLU A CA 1
ATOM 622 C C . GLU A 1 85 ? 3.798 6.660 14.685 1.00 97.25 85 GLU A C 1
ATOM 624 O O . GLU A 1 85 ? 4.848 6.029 14.700 1.00 97.25 85 GLU A O 1
ATOM 629 N N . GLU A 1 86 ? 2.681 6.134 14.175 1.00 97.31 86 GLU A N 1
ATOM 630 C CA . GLU A 1 86 ? 2.617 4.809 13.550 1.00 97.31 86 GLU A CA 1
ATOM 631 C C . GLU A 1 86 ? 2.893 4.845 12.040 1.00 97.31 86 GLU A C 1
ATOM 633 O O . GLU A 1 86 ? 3.000 3.794 11.408 1.00 97.31 86 GLU A O 1
ATOM 638 N N . VAL A 1 87 ? 2.956 6.039 11.439 1.00 97.94 87 VAL A N 1
ATOM 639 C CA . VAL A 1 87 ? 3.045 6.207 9.987 1.00 97.94 87 VAL A CA 1
ATOM 640 C C . VAL A 1 87 ? 4.074 7.261 9.600 1.00 97.94 87 VAL A C 1
ATOM 642 O O . VAL A 1 87 ? 4.154 8.343 10.176 1.00 97.94 87 VAL A O 1
ATOM 645 N N . ASN A 1 88 ? 4.818 6.988 8.536 1.00 98.19 88 ASN A N 1
ATOM 646 C CA . ASN A 1 88 ? 5.654 7.991 7.892 1.00 98.19 88 ASN A CA 1
ATOM 647 C C . ASN A 1 88 ? 4.845 8.786 6.861 1.00 98.19 88 ASN A C 1
ATOM 649 O O . ASN A 1 88 ? 3.875 8.282 6.291 1.00 98.19 88 ASN A O 1
ATOM 653 N N . ASN A 1 89 ? 5.264 10.019 6.571 1.00 97.88 89 ASN A N 1
ATOM 654 C CA . ASN A 1 89 ? 4.646 10.854 5.541 1.00 97.88 89 ASN A CA 1
ATOM 655 C C . ASN A 1 89 ? 5.579 11.016 4.341 1.00 97.88 89 ASN A C 1
ATOM 657 O O . ASN A 1 89 ? 6.664 11.585 4.466 1.00 97.88 89 ASN A O 1
ATOM 661 N N . MET A 1 90 ? 5.140 10.574 3.165 1.00 98.00 90 MET A N 1
ATOM 662 C CA . MET A 1 90 ? 5.849 10.829 1.913 1.00 98.00 90 MET A CA 1
ATOM 663 C C . MET A 1 90 ? 4.859 10.879 0.745 1.00 98.00 90 MET A C 1
ATOM 665 O O . MET A 1 90 ? 4.058 9.957 0.591 1.00 98.00 90 MET A O 1
ATOM 669 N N . PRO A 1 91 ? 4.885 11.913 -0.116 1.00 97.06 91 PRO A N 1
ATOM 670 C CA . PRO A 1 91 ? 4.096 11.913 -1.345 1.00 97.06 91 PRO A CA 1
ATOM 671 C C . PRO A 1 91 ? 4.444 10.713 -2.233 1.00 97.06 91 PRO A C 1
ATOM 673 O O . PRO A 1 91 ? 5.617 10.366 -2.365 1.00 97.06 91 PRO A O 1
ATOM 676 N N . LEU A 1 92 ? 3.441 10.121 -2.896 1.00 98.06 92 LEU A N 1
ATOM 677 C CA . LEU A 1 92 ? 3.655 8.917 -3.708 1.00 98.06 92 LEU A CA 1
ATOM 678 C C . LEU A 1 92 ? 4.718 9.127 -4.801 1.00 98.06 92 LEU A C 1
ATOM 680 O O . LEU A 1 92 ? 5.592 8.286 -4.934 1.00 98.06 92 LEU A O 1
ATOM 684 N N . ILE A 1 93 ? 4.703 10.252 -5.528 1.00 97.31 93 ILE A N 1
ATOM 685 C CA . ILE A 1 93 ? 5.713 10.547 -6.566 1.00 97.31 93 ILE A CA 1
ATOM 686 C C . ILE A 1 93 ? 7.137 10.517 -5.995 1.00 97.31 93 ILE A C 1
ATOM 688 O O . ILE A 1 93 ? 8.009 9.879 -6.577 1.00 97.31 93 ILE A O 1
ATOM 692 N N . ASN A 1 94 ? 7.363 11.150 -4.841 1.00 98.00 94 ASN A N 1
ATOM 693 C CA . ASN A 1 94 ? 8.675 11.174 -4.196 1.00 98.00 94 ASN A CA 1
ATOM 694 C C . ASN A 1 94 ? 9.094 9.771 -3.749 1.00 98.00 94 ASN A C 1
ATOM 696 O O . ASN A 1 94 ? 10.250 9.400 -3.916 1.00 98.00 94 ASN A O 1
ATOM 700 N N . LEU A 1 95 ? 8.156 8.979 -3.219 1.00 98.12 95 LEU A N 1
ATOM 701 C CA . LEU A 1 95 ? 8.423 7.594 -2.844 1.00 98.12 95 LEU A CA 1
ATOM 702 C C . LEU A 1 95 ? 8.820 6.744 -4.055 1.00 98.12 95 LEU A C 1
ATOM 704 O O . LEU A 1 95 ? 9.781 5.986 -3.974 1.00 98.12 95 LEU A O 1
ATOM 708 N N . ILE A 1 96 ? 8.116 6.873 -5.183 1.00 98.00 96 ILE A N 1
ATOM 709 C CA . ILE A 1 96 ? 8.467 6.142 -6.407 1.00 98.00 96 ILE A CA 1
ATOM 710 C C . ILE A 1 96 ? 9.851 6.548 -6.910 1.00 98.00 96 ILE A C 1
ATOM 712 O O . ILE A 1 96 ? 10.614 5.678 -7.319 1.00 98.00 96 ILE A O 1
ATOM 716 N N . ASP A 1 97 ? 10.197 7.834 -6.857 1.00 97.31 97 ASP A N 1
ATOM 717 C CA . ASP A 1 97 ? 11.527 8.303 -7.250 1.00 97.31 97 ASP A CA 1
ATOM 718 C C . ASP A 1 97 ? 12.630 7.696 -6.370 1.00 97.31 97 ASP A C 1
ATOM 720 O O . ASP A 1 97 ? 13.598 7.148 -6.889 1.00 97.31 97 ASP A O 1
ATOM 724 N N . ARG A 1 98 ? 12.422 7.661 -5.046 1.00 97.00 98 ARG A N 1
ATOM 725 C CA . ARG A 1 98 ? 13.332 6.988 -4.105 1.00 97.00 98 ARG A CA 1
ATOM 726 C C . ARG A 1 98 ? 13.447 5.494 -4.360 1.00 97.00 98 ARG A C 1
ATOM 728 O O . ARG A 1 98 ? 14.545 4.964 -4.361 1.00 97.00 98 ARG A O 1
ATOM 735 N N . LEU A 1 99 ? 12.338 4.811 -4.621 1.00 97.06 99 LEU A N 1
ATOM 736 C CA . LEU A 1 99 ? 12.363 3.382 -4.927 1.00 97.06 99 LEU A CA 1
ATOM 737 C C . LEU A 1 99 ? 13.172 3.091 -6.200 1.00 97.06 99 LEU A C 1
ATOM 739 O O . LEU A 1 99 ? 13.892 2.099 -6.257 1.00 97.06 99 LEU A O 1
ATOM 743 N N . ARG A 1 100 ? 13.102 3.951 -7.218 1.00 96.06 100 ARG A N 1
ATOM 744 C CA . ARG A 1 100 ? 13.883 3.769 -8.452 1.00 96.06 100 ARG A CA 1
ATOM 745 C C . ARG A 1 100 ? 15.384 3.920 -8.259 1.00 96.06 100 ARG A C 1
ATOM 747 O O . ARG A 1 100 ? 16.130 3.402 -9.085 1.00 96.06 100 ARG A O 1
ATOM 754 N N . ASP A 1 101 ? 15.810 4.632 -7.225 1.00 95.50 101 ASP A N 1
ATOM 755 C CA . ASP A 1 101 ? 17.220 4.818 -6.925 1.00 95.50 101 ASP A CA 1
ATOM 756 C C . ASP A 1 101 ? 17.835 3.498 -6.405 1.00 95.50 101 ASP A C 1
ATOM 758 O O . ASP A 1 101 ? 17.447 2.999 -5.341 1.00 95.50 101 ASP A O 1
ATOM 762 N N . PRO A 1 102 ? 18.790 2.889 -7.137 1.00 91.75 102 PRO A N 1
ATOM 763 C CA . PRO A 1 102 ? 19.450 1.667 -6.698 1.00 91.75 102 PRO A CA 1
ATOM 764 C C . PRO A 1 102 ? 20.329 1.870 -5.457 1.00 91.75 102 PRO A C 1
ATOM 766 O O . PRO A 1 102 ? 20.644 0.875 -4.806 1.00 91.75 102 PRO A O 1
ATOM 769 N N . GLU A 1 103 ? 20.652 3.099 -5.068 1.00 93.56 103 GLU A N 1
ATOM 770 C CA . GLU A 1 103 ? 21.409 3.377 -3.845 1.00 93.56 103 GLU A CA 1
ATOM 771 C C . GLU A 1 103 ? 20.496 3.637 -2.641 1.00 93.56 103 GLU A C 1
ATOM 773 O O . GLU A 1 103 ? 20.929 3.551 -1.491 1.00 93.56 103 GLU A O 1
ATOM 778 N N . TRP A 1 104 ? 19.204 3.895 -2.868 1.00 95.12 104 TRP A N 1
ATOM 779 C CA . TRP A 1 104 ? 18.253 4.057 -1.775 1.00 95.12 104 TRP A CA 1
ATOM 780 C C . TRP A 1 104 ? 17.878 2.696 -1.172 1.00 95.12 104 TRP A C 1
ATOM 782 O O . TRP A 1 104 ? 17.429 1.780 -1.871 1.00 95.12 104 TRP A O 1
ATOM 792 N N . ILE A 1 105 ? 18.084 2.561 0.143 1.00 91.56 105 ILE A N 1
ATOM 793 C CA . ILE A 1 105 ? 17.861 1.311 0.883 1.00 91.56 105 ILE A CA 1
ATOM 794 C C . ILE A 1 105 ? 16.398 1.221 1.327 1.00 91.56 105 ILE A C 1
ATOM 796 O O . ILE A 1 105 ? 15.630 0.409 0.818 1.00 91.56 105 ILE A O 1
ATOM 800 N N . ASN A 1 106 ? 16.004 2.064 2.273 1.00 94.25 106 ASN A N 1
ATOM 801 C CA . ASN A 1 106 ? 14.648 2.181 2.796 1.00 94.25 106 ASN A CA 1
ATOM 802 C C . ASN A 1 106 ? 14.522 3.515 3.553 1.00 94.25 106 ASN A C 1
ATOM 804 O O . ASN A 1 106 ? 15.424 4.355 3.493 1.00 94.25 106 ASN A O 1
ATOM 808 N N . ILE A 1 107 ? 13.399 3.736 4.239 1.00 93.81 107 ILE A N 1
ATOM 809 C CA . ILE A 1 107 ? 13.161 5.000 4.946 1.00 93.81 107 ILE A CA 1
ATOM 810 C C . ILE A 1 107 ? 14.143 5.252 6.098 1.00 93.81 107 ILE A C 1
ATOM 812 O O . ILE A 1 107 ? 14.517 6.400 6.323 1.00 93.81 107 ILE A O 1
ATOM 816 N N . ASP A 1 108 ? 14.606 4.188 6.752 1.00 88.62 108 ASP A N 1
ATOM 817 C CA . ASP A 1 108 ? 15.521 4.247 7.893 1.00 88.62 108 ASP A CA 1
ATOM 818 C C . ASP A 1 108 ? 16.992 4.338 7.453 1.00 88.62 108 ASP A C 1
ATOM 820 O O . ASP A 1 108 ? 17.873 4.590 8.265 1.00 88.62 108 ASP A O 1
ATOM 824 N N . SER A 1 109 ? 17.269 4.193 6.149 1.00 87.50 109 SER A N 1
ATOM 825 C CA . SER A 1 109 ? 18.620 4.176 5.559 1.00 87.50 109 SER A CA 1
ATOM 826 C C . SER A 1 109 ? 19.541 3.075 6.109 1.00 87.50 109 SER A C 1
ATOM 828 O O . SER A 1 109 ? 20.756 3.141 5.935 1.00 87.50 109 SER A O 1
ATOM 830 N N . GLU A 1 110 ? 18.970 2.038 6.721 1.00 86.69 110 GLU A N 1
ATOM 831 C CA . GLU A 1 110 ? 19.687 0.921 7.341 1.00 86.69 110 GLU A CA 1
ATOM 832 C C . GLU A 1 110 ? 19.047 -0.421 6.971 1.00 86.69 110 GLU A C 1
ATOM 834 O O . GLU A 1 110 ? 17.887 -0.494 6.579 1.00 86.69 110 GLU A O 1
ATOM 839 N N . GLY A 1 111 ? 19.780 -1.525 7.112 1.00 85.50 111 GLY A N 1
ATOM 840 C CA . GLY A 1 111 ? 19.247 -2.859 6.835 1.00 85.50 111 GLY A CA 1
ATOM 841 C C . GLY A 1 111 ? 19.061 -3.141 5.341 1.00 85.50 111 GLY A C 1
ATOM 842 O O . GLY A 1 111 ? 19.910 -2.802 4.520 1.00 85.50 111 GLY A O 1
ATOM 843 N N . ASN A 1 112 ? 17.974 -3.831 4.990 1.00 90.25 112 ASN A N 1
ATOM 844 C CA . ASN A 1 112 ? 17.729 -4.308 3.628 1.00 90.25 112 ASN A CA 1
ATOM 845 C C . ASN A 1 112 ? 16.699 -3.449 2.895 1.00 90.25 112 ASN A C 1
ATOM 847 O O . ASN A 1 112 ? 15.803 -2.862 3.505 1.00 90.25 112 ASN A O 1
ATOM 851 N N . LYS A 1 113 ? 16.766 -3.462 1.562 1.00 94.75 113 LYS A N 1
ATOM 852 C CA . LYS A 1 113 ? 15.694 -2.932 0.715 1.00 94.75 113 LYS A CA 1
ATOM 853 C C . LYS A 1 113 ? 14.373 -3.644 0.965 1.00 94.75 113 LYS A C 1
ATOM 855 O O . LYS A 1 113 ? 14.353 -4.794 1.405 1.00 94.75 113 LYS A O 1
ATOM 860 N N . TYR A 1 114 ? 13.276 -2.973 0.633 1.00 96.88 114 TYR A N 1
ATOM 861 C CA . TYR A 1 114 ? 11.973 -3.624 0.593 1.00 96.88 114 TYR A CA 1
ATOM 862 C C . TYR A 1 114 ? 11.973 -4.743 -0.450 1.00 96.88 114 TYR A C 1
ATOM 864 O O . TYR A 1 114 ? 12.476 -4.567 -1.559 1.00 96.88 114 TYR A O 1
ATOM 872 N N . ASP A 1 115 ? 11.392 -5.890 -0.121 1.00 95.69 115 ASP A N 1
ATOM 873 C CA . ASP A 1 115 ? 11.225 -7.009 -1.055 1.00 95.69 115 ASP A CA 1
ATOM 874 C C . ASP A 1 115 ? 9.762 -7.210 -1.486 1.00 95.69 115 ASP A C 1
ATOM 876 O O . ASP A 1 115 ? 9.484 -7.973 -2.426 1.00 95.69 115 ASP A O 1
ATOM 880 N N . LEU A 1 116 ? 8.842 -6.492 -0.833 1.00 98.25 116 LEU A N 1
ATOM 881 C CA . LEU A 1 116 ? 7.430 -6.378 -1.172 1.00 98.25 116 LEU A CA 1
ATOM 882 C C . LEU A 1 116 ? 6.902 -4.976 -0.845 1.00 98.25 116 LEU A C 1
ATOM 884 O O . LEU A 1 116 ? 7.098 -4.466 0.256 1.00 98.25 116 LEU A O 1
ATOM 888 N N . ILE A 1 117 ? 6.171 -4.384 -1.787 1.00 98.62 117 ILE A N 1
ATOM 889 C CA . ILE A 1 117 ? 5.513 -3.088 -1.604 1.00 98.62 117 ILE A CA 1
ATOM 890 C C . ILE A 1 117 ? 4.020 -3.247 -1.858 1.00 98.62 117 ILE A C 1
ATOM 892 O O . ILE A 1 117 ? 3.601 -3.645 -2.945 1.00 98.62 117 ILE A O 1
ATOM 896 N N . ILE A 1 118 ? 3.216 -2.931 -0.857 1.00 98.81 118 ILE A N 1
ATOM 897 C CA . ILE A 1 118 ? 1.766 -3.059 -0.864 1.00 98.81 118 ILE A CA 1
ATOM 898 C C . ILE A 1 118 ? 1.162 -1.663 -0.997 1.00 98.81 118 ILE A C 1
ATOM 900 O O . ILE A 1 118 ? 1.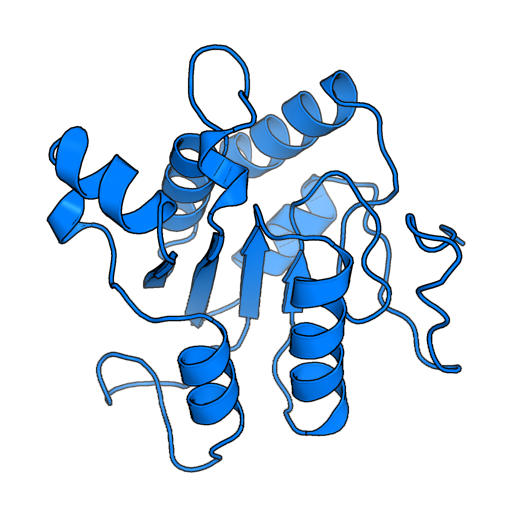459 -0.775 -0.206 1.00 98.81 118 ILE A O 1
ATOM 904 N N . PHE A 1 119 ? 0.294 -1.469 -1.981 1.00 98.75 119 PHE A N 1
ATOM 905 C CA . PHE A 1 119 ? -0.417 -0.217 -2.219 1.00 98.75 119 PHE A CA 1
ATOM 906 C C . PHE A 1 119 ? -1.913 -0.390 -1.973 1.00 98.75 119 PHE A C 1
ATOM 908 O O . PHE A 1 119 ? -2.501 -1.397 -2.379 1.00 98.75 119 PHE A O 1
ATOM 915 N N . GLY A 1 120 ? -2.542 0.635 -1.403 1.00 98.31 120 GLY A N 1
ATOM 916 C CA . GLY A 1 120 ? -3.995 0.704 -1.313 1.00 98.31 120 GLY A CA 1
ATOM 917 C C . GLY A 1 120 ? -4.519 2.131 -1.199 1.00 98.31 120 GLY A C 1
ATOM 918 O O . GLY A 1 120 ? -3.883 2.993 -0.598 1.00 98.31 120 GLY A O 1
ATOM 919 N N . GLY A 1 121 ? -5.683 2.393 -1.786 1.00 97.69 121 GLY A N 1
ATOM 920 C CA . GLY A 1 121 ? -6.433 3.633 -1.617 1.00 97.69 121 GLY A CA 1
ATOM 921 C C . GLY A 1 121 ? -5.963 4.778 -2.501 1.00 97.69 121 GLY A C 1
ATOM 922 O O . GLY A 1 121 ? -5.961 5.931 -2.073 1.00 97.69 121 GLY A O 1
ATOM 923 N N . PHE A 1 122 ? -5.583 4.505 -3.743 1.00 97.50 122 PHE A N 1
ATOM 924 C CA . PHE A 1 122 ? -5.184 5.543 -4.697 1.00 97.50 122 PHE A CA 1
ATOM 925 C C . PHE A 1 122 ? -6.229 5.745 -5.797 1.00 97.50 122 PHE A C 1
ATOM 927 O O . PHE A 1 122 ? -7.174 4.977 -5.957 1.00 97.50 122 PHE A O 1
ATOM 934 N N . LEU A 1 123 ? -6.081 6.816 -6.580 1.00 94.75 123 LEU A N 1
ATOM 935 C CA . LEU A 1 123 ? -6.777 6.902 -7.862 1.00 94.75 123 LEU A CA 1
ATOM 936 C C . LEU A 1 123 ? -6.184 5.850 -8.802 1.00 94.75 123 LEU A C 1
ATOM 938 O O . LEU A 1 123 ? -4.965 5.769 -8.948 1.00 94.75 123 LEU A O 1
ATOM 942 N N . ILE A 1 124 ? -7.049 5.067 -9.445 1.00 92.31 124 ILE A N 1
ATOM 943 C CA . ILE A 1 124 ? -6.658 3.866 -10.198 1.00 92.31 124 ILE A CA 1
ATOM 944 C C . ILE A 1 124 ? -5.636 4.186 -11.294 1.00 92.31 124 ILE A C 1
ATOM 946 O O . ILE A 1 124 ? -4.588 3.545 -11.349 1.00 92.31 124 ILE A O 1
ATOM 950 N N . TYR A 1 125 ? -5.888 5.219 -12.106 1.00 92.38 125 TYR A N 1
ATOM 951 C CA . TYR A 1 125 ? -4.959 5.652 -13.154 1.00 92.38 125 TYR A CA 1
ATOM 952 C C . TYR A 1 125 ? -3.627 6.156 -12.588 1.00 92.38 125 TYR A C 1
ATOM 954 O O . TYR A 1 125 ? -2.576 5.879 -13.157 1.00 92.38 125 TYR A O 1
ATOM 962 N N . TYR A 1 126 ? -3.660 6.868 -11.458 1.00 94.94 126 TYR A N 1
ATOM 963 C CA . TYR A 1 126 ? -2.470 7.444 -10.841 1.00 94.94 126 TYR A CA 1
ATOM 964 C C . TYR A 1 126 ? -1.555 6.344 -10.304 1.00 94.94 126 TYR A C 1
ATOM 966 O O . TYR A 1 126 ? -0.379 6.295 -10.663 1.00 94.94 126 TYR A O 1
ATOM 974 N N . LEU A 1 127 ? -2.111 5.403 -9.535 1.00 96.56 127 LEU A N 1
ATOM 975 C CA . LEU A 1 127 ? -1.365 4.243 -9.054 1.00 96.56 127 LEU A CA 1
ATOM 976 C C . LEU A 1 127 ? -0.843 3.394 -10.212 1.00 96.56 127 LEU A C 1
ATOM 978 O O . LEU A 1 127 ? 0.288 2.926 -10.163 1.00 96.56 127 LEU A O 1
ATOM 982 N N . SER A 1 128 ? -1.622 3.239 -11.282 1.00 95.06 128 SER A N 1
ATOM 983 C CA . SER A 1 128 ? -1.192 2.455 -12.435 1.00 95.06 128 SER A CA 1
ATOM 984 C C . SER A 1 128 ? 0.062 3.023 -13.117 1.00 95.06 128 SER A C 1
ATOM 986 O O . SER A 1 128 ? 0.938 2.247 -13.502 1.00 95.06 128 SER A O 1
ATOM 988 N N . GLN A 1 129 ? 0.207 4.354 -13.211 1.00 94.94 129 GLN A N 1
ATOM 989 C CA . GLN A 1 129 ? 1.434 4.986 -13.731 1.00 94.94 129 GLN A CA 1
ATOM 990 C C . GLN A 1 129 ? 2.636 4.766 -12.799 1.00 94.94 129 GLN A C 1
ATOM 992 O O . GLN A 1 129 ? 3.748 4.480 -13.252 1.00 94.94 129 GLN A O 1
ATOM 997 N N . MET A 1 130 ? 2.410 4.844 -11.487 1.00 97.25 130 MET A N 1
ATOM 998 C CA . MET A 1 130 ? 3.443 4.591 -10.478 1.00 97.25 130 MET A CA 1
ATOM 999 C C . MET A 1 130 ? 3.917 3.132 -10.514 1.00 97.25 130 MET A C 1
ATOM 1001 O O . MET A 1 130 ? 5.117 2.863 -10.556 1.00 97.25 130 MET A O 1
ATOM 1005 N N . LEU A 1 131 ? 2.980 2.186 -10.601 1.00 96.75 131 LEU A N 1
ATOM 1006 C CA . LEU A 1 131 ? 3.272 0.760 -10.735 1.00 96.75 131 LEU A CA 1
ATOM 1007 C C . LEU A 1 131 ? 3.982 0.435 -12.053 1.00 96.75 131 LEU A C 1
ATOM 1009 O O . LEU A 1 131 ? 4.895 -0.381 -12.044 1.00 96.75 131 LEU A O 1
ATOM 1013 N N . SER A 1 132 ? 3.615 1.088 -13.163 1.00 95.31 132 SER A N 1
ATOM 1014 C CA . SER A 1 132 ? 4.325 0.937 -14.444 1.00 95.31 132 SER A CA 1
ATOM 1015 C C . SER A 1 132 ? 5.797 1.322 -14.303 1.00 95.31 132 SER A C 1
ATOM 1017 O O . SER A 1 132 ? 6.685 0.619 -14.782 1.00 95.31 132 SER A O 1
ATOM 1019 N N . THR A 1 133 ? 6.067 2.406 -13.578 1.00 95.69 133 THR A N 1
ATOM 1020 C CA . THR A 1 133 ? 7.435 2.862 -13.329 1.00 95.69 133 THR A CA 1
ATOM 1021 C C . THR A 1 133 ? 8.224 1.827 -12.525 1.00 95.69 133 THR A C 1
ATOM 1023 O O . THR A 1 133 ? 9.311 1.428 -12.937 1.00 95.69 133 THR A O 1
ATOM 1026 N N . LEU A 1 134 ? 7.667 1.329 -11.417 1.00 96.56 134 LEU A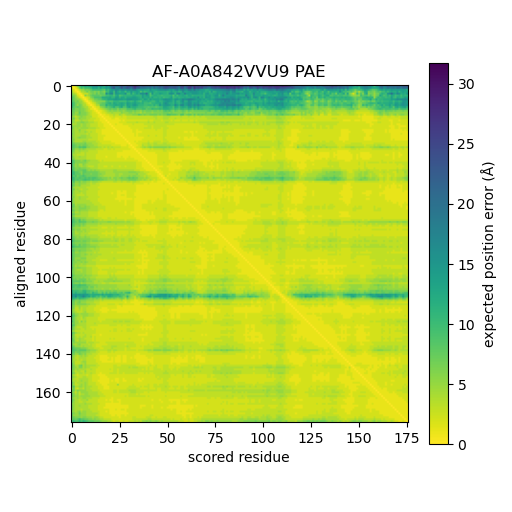 N 1
ATOM 1027 C CA . LEU A 1 134 ? 8.333 0.301 -10.610 1.00 96.56 134 LEU A CA 1
ATOM 1028 C C . LEU A 1 134 ? 8.545 -0.998 -11.394 1.00 96.56 134 LEU A C 1
ATOM 1030 O O . LEU A 1 134 ? 9.635 -1.559 -11.362 1.00 96.56 134 LEU A O 1
ATOM 1034 N N . ARG A 1 135 ? 7.536 -1.448 -12.139 1.00 94.19 135 ARG A N 1
ATOM 1035 C CA . ARG A 1 135 ? 7.590 -2.675 -12.943 1.00 94.19 135 ARG A CA 1
ATOM 1036 C C . ARG A 1 135 ? 8.724 -2.661 -13.970 1.00 94.19 135 ARG A C 1
ATOM 1038 O O . ARG A 1 135 ? 9.359 -3.688 -14.163 1.00 94.19 135 ARG A O 1
ATOM 1045 N N . ASN A 1 136 ? 8.948 -1.531 -14.642 1.00 93.75 136 ASN A N 1
ATOM 1046 C CA . ASN A 1 136 ? 9.909 -1.448 -15.748 1.00 93.75 136 ASN A CA 1
ATOM 1047 C C . ASN A 1 136 ? 11.319 -1.031 -15.311 1.00 93.75 136 ASN A C 1
ATOM 1049 O O . ASN A 1 136 ? 12.281 -1.336 -16.010 1.00 93.75 136 ASN A O 1
ATOM 1053 N N . TYR A 1 137 ? 11.448 -0.322 -14.188 1.00 95.19 137 TYR A N 1
ATOM 1054 C CA . TYR A 1 137 ? 12.717 0.288 -13.777 1.00 95.19 137 TYR A CA 1
ATOM 1055 C C . TYR A 1 137 ? 13.238 -0.206 -12.426 1.00 95.19 137 TYR A C 1
ATOM 1057 O O . TYR A 1 137 ? 14.239 0.313 -11.942 1.00 95.19 137 TYR A O 1
ATOM 1065 N N . THR A 1 138 ? 12.583 -1.187 -11.801 1.00 95.31 138 THR A N 1
ATOM 1066 C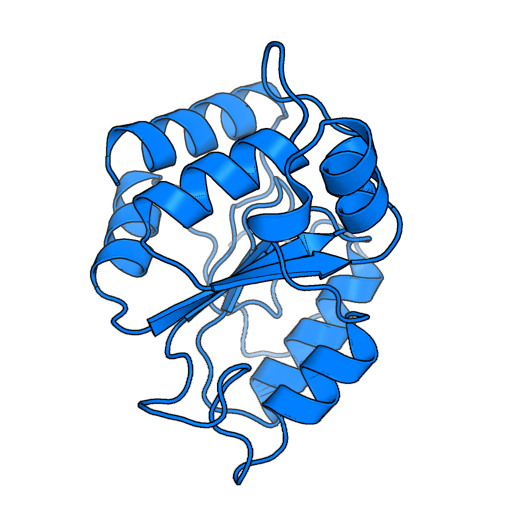 CA . THR A 1 138 ? 13.013 -1.757 -10.515 1.00 95.31 138 THR A CA 1
ATOM 1067 C C . THR A 1 138 ? 12.773 -3.265 -10.466 1.00 95.31 138 THR A C 1
ATOM 1069 O O . THR A 1 138 ? 12.125 -3.835 -11.340 1.00 95.31 138 THR A O 1
ATOM 1072 N N . ILE A 1 139 ? 13.272 -3.909 -9.410 1.00 92.00 139 ILE A N 1
ATOM 1073 C CA . ILE A 1 139 ? 13.063 -5.340 -9.139 1.00 92.00 139 ILE A CA 1
ATOM 1074 C C . ILE A 1 139 ? 11.991 -5.603 -8.070 1.00 92.00 139 ILE A C 1
ATOM 1076 O O . ILE A 1 139 ? 11.786 -6.751 -7.672 1.00 92.00 139 ILE A O 1
ATOM 1080 N N . TYR A 1 140 ? 11.323 -4.560 -7.563 1.00 95.56 140 TYR A N 1
ATOM 1081 C CA . TYR A 1 140 ? 10.379 -4.721 -6.460 1.00 95.56 140 TYR A CA 1
ATOM 1082 C C . TYR A 1 140 ? 9.152 -5.525 -6.873 1.00 95.56 140 TYR A C 1
ATOM 1084 O O . TYR A 1 140 ? 8.545 -5.306 -7.924 1.00 95.56 140 TYR A O 1
ATOM 1092 N N . ARG A 1 141 ? 8.716 -6.412 -5.978 1.00 97.00 141 ARG A N 1
ATOM 1093 C CA . ARG A 1 141 ? 7.403 -7.046 -6.086 1.00 97.00 141 ARG A CA 1
ATOM 1094 C C . ARG A 1 141 ? 6.360 -6.097 -5.514 1.00 97.00 141 ARG A C 1
ATOM 1096 O O . ARG A 1 141 ? 6.507 -5.608 -4.398 1.00 97.00 141 ARG A O 1
ATOM 1103 N N . THR A 1 142 ? 5.297 -5.858 -6.273 1.00 98.38 142 THR A N 1
ATOM 1104 C CA . THR A 1 142 ? 4.220 -4.946 -5.879 1.00 98.38 142 THR A CA 1
ATOM 1105 C C . THR A 1 142 ? 2.894 -5.680 -5.725 1.00 98.38 142 THR A C 1
ATOM 1107 O O . THR A 1 142 ? 2.532 -6.513 -6.558 1.00 98.38 142 THR A O 1
ATOM 1110 N N . VAL A 1 143 ? 2.162 -5.357 -4.664 1.00 98.62 143 VAL A N 1
ATOM 1111 C CA . VAL A 1 143 ? 0.797 -5.818 -4.399 1.00 98.62 143 VAL A CA 1
ATOM 1112 C C . VAL A 1 143 ? -0.127 -4.607 -4.405 1.00 98.62 143 VAL A C 1
ATOM 1114 O O . VAL A 1 143 ? 0.212 -3.571 -3.839 1.00 98.62 143 VAL A O 1
ATOM 1117 N N . CYS A 1 144 ? -1.305 -4.726 -5.010 1.00 98.31 144 CYS A N 1
ATOM 1118 C CA . CYS A 1 144 ? -2.393 -3.772 -4.809 1.00 98.31 144 CYS A CA 1
ATOM 1119 C C . CYS A 1 144 ? -3.570 -4.465 -4.120 1.00 98.31 144 CYS A C 1
ATOM 1121 O O . CYS A 1 144 ? -4.066 -5.466 -4.639 1.00 98.31 144 CYS A O 1
ATOM 1123 N N . LEU A 1 145 ? -3.994 -3.931 -2.970 1.00 98.31 145 LEU A N 1
ATOM 1124 C CA . LEU A 1 145 ? -5.107 -4.459 -2.168 1.00 98.31 145 LEU A CA 1
ATOM 1125 C C . LEU A 1 145 ? -6.447 -3.758 -2.438 1.00 98.31 145 LEU A C 1
ATOM 1127 O O . LEU A 1 145 ? -7.427 -4.018 -1.746 1.00 98.31 145 LEU A O 1
ATOM 1131 N N . ASP A 1 146 ? -6.515 -2.891 -3.448 1.00 96.94 146 ASP A N 1
ATOM 1132 C CA . ASP A 1 146 ? -7.778 -2.290 -3.880 1.00 96.94 146 ASP A CA 1
ATOM 1133 C C . ASP A 1 146 ? -8.642 -3.332 -4.604 1.00 96.94 146 ASP A C 1
ATOM 1135 O O . ASP A 1 146 ? -8.121 -4.203 -5.297 1.00 96.94 146 ASP A O 1
ATOM 1139 N N . ARG A 1 147 ? -9.971 -3.196 -4.531 1.00 94.44 147 ARG A N 1
ATOM 1140 C CA . ARG A 1 147 ? -10.954 -4.075 -5.208 1.00 94.44 147 ARG A CA 1
ATOM 1141 C C . ARG A 1 147 ? -10.948 -4.042 -6.742 1.00 94.44 147 ARG A C 1
ATOM 1143 O O . ARG A 1 147 ? -11.841 -4.588 -7.387 1.00 94.44 147 ARG A O 1
ATOM 1150 N N . TYR A 1 148 ? -9.984 -3.342 -7.330 1.00 93.25 148 TYR A N 1
ATOM 1151 C CA . TYR A 1 148 ? -9.866 -3.123 -8.762 1.00 93.25 148 TYR A CA 1
ATOM 1152 C C . TYR A 1 148 ? -8.562 -3.726 -9.263 1.00 93.25 148 TYR A C 1
ATOM 1154 O O . TYR A 1 148 ? -7.484 -3.433 -8.743 1.00 93.25 148 TYR A O 1
ATOM 1162 N N . HIS A 1 149 ? -8.653 -4.509 -10.330 1.00 93.50 149 HIS A N 1
ATOM 1163 C CA . HIS A 1 149 ? -7.497 -5.154 -10.920 1.00 93.50 149 HIS A CA 1
ATOM 1164 C C . HIS A 1 149 ? -6.492 -4.129 -11.460 1.00 93.50 149 HIS A C 1
ATOM 1166 O O . HIS A 1 149 ? -6.844 -3.244 -12.250 1.00 93.50 149 HIS A O 1
ATOM 1172 N N . GLN A 1 150 ? -5.227 -4.293 -11.058 1.00 94.00 150 GLN A N 1
ATOM 1173 C CA . GLN A 1 150 ? -4.092 -3.459 -11.453 1.00 94.00 150 GLN A CA 1
ATOM 1174 C C . GLN A 1 150 ? -3.086 -4.284 -12.267 1.00 94.00 150 GLN A C 1
ATOM 1176 O O . GLN A 1 150 ? -2.210 -4.930 -11.687 1.00 94.00 150 GLN A O 1
ATOM 1181 N N . PRO A 1 151 ? -3.139 -4.225 -13.610 1.00 92.94 151 PRO A N 1
ATOM 1182 C CA . PRO A 1 151 ? -2.226 -4.980 -14.470 1.00 92.94 151 PRO A CA 1
ATOM 1183 C C . PRO A 1 151 ? -0.748 -4.632 -14.266 1.00 92.94 151 PRO A C 1
ATOM 1185 O O . PRO A 1 151 ? 0.120 -5.470 -14.479 1.00 92.94 151 PRO A O 1
ATOM 1188 N N . ASN A 1 152 ? -0.445 -3.399 -13.851 1.00 95.31 152 ASN A N 1
ATOM 1189 C CA . ASN A 1 152 ? 0.935 -2.966 -13.640 1.00 95.31 152 ASN A CA 1
ATOM 1190 C C . ASN A 1 152 ? 1.507 -3.424 -12.292 1.00 95.31 152 ASN A C 1
ATOM 1192 O O . ASN A 1 152 ? 2.727 -3.435 -12.138 1.00 95.31 152 ASN A O 1
ATOM 1196 N N . ALA A 1 153 ? 0.671 -3.851 -11.338 1.00 96.56 153 ALA A N 1
ATOM 1197 C CA . ALA A 1 153 ? 1.162 -4.499 -10.126 1.00 96.56 153 ALA A CA 1
ATOM 1198 C C . ALA A 1 153 ? 1.755 -5.876 -10.466 1.00 96.56 153 ALA A C 1
ATOM 1200 O O . ALA A 1 153 ? 1.432 -6.460 -11.503 1.00 96.56 153 ALA A O 1
ATOM 1201 N N . ARG A 1 154 ? 2.615 -6.431 -9.606 1.00 96.94 154 ARG A N 1
ATOM 1202 C CA . ARG A 1 154 ? 3.014 -7.842 -9.735 1.00 96.94 154 ARG A CA 1
ATOM 1203 C C . ARG A 1 154 ? 1.847 -8.755 -9.362 1.00 96.94 154 ARG A C 1
ATOM 1205 O O . ARG A 1 154 ? 1.569 -9.714 -10.080 1.00 96.94 154 ARG A O 1
ATOM 1212 N N . PHE A 1 155 ? 1.157 -8.406 -8.281 1.00 97.81 155 PHE A N 1
ATOM 1213 C CA . PHE A 1 155 ? -0.056 -9.052 -7.800 1.00 97.81 155 PHE A CA 1
ATOM 1214 C C . PHE A 1 155 ? -1.122 -7.995 -7.503 1.00 97.81 155 PHE A C 1
ATOM 1216 O O . PHE A 1 155 ? -0.827 -6.923 -6.980 1.00 97.81 155 PHE A O 1
ATOM 1223 N N . SER A 1 156 ? -2.375 -8.277 -7.821 1.00 97.12 156 SER A N 1
ATOM 1224 C CA . SER A 1 156 ? -3.508 -7.456 -7.383 1.00 97.12 156 SER A CA 1
ATOM 1225 C C . SER A 1 156 ? -4.723 -8.332 -7.151 1.00 97.12 156 SER A C 1
ATOM 1227 O O . SER A 1 156 ? -4.727 -9.500 -7.544 1.00 97.12 156 SER A O 1
ATOM 1229 N N . LEU A 1 157 ? -5.755 -7.784 -6.528 1.00 96.44 157 LEU A N 1
ATOM 1230 C CA . LEU A 1 157 ? -7.049 -8.449 -6.495 1.00 96.44 157 LEU A CA 1
ATOM 1231 C C . LEU A 1 157 ? -7.667 -8.462 -7.908 1.00 96.44 157 LEU A C 1
ATOM 1233 O O . LEU A 1 157 ? -7.313 -7.637 -8.763 1.00 96.44 157 LEU A O 1
ATOM 1237 N N . PRO A 1 158 ? -8.573 -9.409 -8.198 1.00 94.62 158 PRO A N 1
ATOM 1238 C CA . PRO A 1 158 ? -9.464 -9.278 -9.341 1.00 94.62 158 PRO A CA 1
ATOM 1239 C C . PRO A 1 158 ? -10.413 -8.082 -9.154 1.00 94.62 158 PRO A C 1
ATOM 1241 O O . PRO A 1 158 ? -10.484 -7.484 -8.084 1.00 94.62 158 PRO A O 1
ATOM 1244 N N . ASN A 1 159 ? -11.156 -7.729 -10.206 1.00 94.62 159 ASN A N 1
ATOM 1245 C CA . ASN A 1 159 ? -12.282 -6.811 -10.040 1.00 94.62 159 ASN A CA 1
ATOM 1246 C C . ASN A 1 159 ? -13.366 -7.543 -9.251 1.00 94.62 159 ASN A C 1
ATOM 1248 O O . ASN A 1 159 ? -13.931 -8.505 -9.773 1.00 94.62 159 ASN A O 1
ATOM 1252 N N . ILE A 1 160 ? -13.622 -7.098 -8.027 1.00 95.25 160 ILE A N 1
ATOM 1253 C CA . ILE A 1 160 ? -14.578 -7.729 -7.116 1.00 95.25 160 ILE A CA 1
ATOM 1254 C C . ILE A 1 160 ? -15.512 -6.689 -6.511 1.00 95.25 160 ILE A C 1
ATOM 1256 O O . ILE A 1 160 ? -15.195 -5.496 -6.427 1.00 95.25 160 ILE A O 1
ATOM 1260 N N . GLU A 1 161 ? -16.687 -7.149 -6.099 1.00 95.69 161 GLU A N 1
ATOM 1261 C CA . GLU A 1 161 ? -17.673 -6.294 -5.450 1.00 95.69 161 GLU A CA 1
ATOM 1262 C C . GLU A 1 161 ? -17.211 -5.866 -4.055 1.00 95.69 161 GLU A C 1
ATOM 1264 O O . GLU A 1 161 ? -16.350 -6.489 -3.433 1.00 95.69 161 GLU A O 1
ATOM 1269 N N . LYS A 1 162 ? -17.793 -4.777 -3.538 1.00 95.06 162 LYS A N 1
ATOM 1270 C CA . LYS A 1 162 ? -17.367 -4.212 -2.246 1.00 95.06 162 LYS A CA 1
ATOM 1271 C C . LYS A 1 162 ? -17.472 -5.230 -1.099 1.00 95.06 162 LYS A C 1
ATOM 1273 O O . LYS A 1 162 ? -16.590 -5.252 -0.252 1.00 95.06 162 LYS A O 1
ATOM 1278 N N . SER A 1 163 ? -18.532 -6.040 -1.060 1.00 95.69 163 SER A N 1
ATOM 1279 C CA . SER A 1 163 ? -18.725 -7.051 -0.011 1.00 95.69 163 SER A CA 1
ATOM 1280 C C . SER A 1 163 ? -17.643 -8.129 -0.055 1.00 95.69 163 SER A C 1
ATOM 1282 O O . SER A 1 163 ? -16.998 -8.377 0.953 1.00 95.69 163 SER A O 1
ATOM 1284 N N . GLU A 1 164 ? -17.375 -8.681 -1.240 1.00 96.69 164 GLU A N 1
ATOM 1285 C CA . GLU A 1 164 ? -16.331 -9.692 -1.444 1.00 96.69 164 GLU A CA 1
ATOM 1286 C C . GLU A 1 164 ? -14.942 -9.139 -1.106 1.00 96.69 164 GLU A C 1
ATOM 1288 O O . GLU A 1 164 ? -14.113 -9.826 -0.519 1.00 96.69 164 GLU A O 1
ATOM 1293 N N . TRP A 1 165 ? -14.690 -7.868 -1.422 1.00 97.31 165 TRP A N 1
ATOM 1294 C CA . TRP A 1 165 ? -13.447 -7.199 -1.053 1.00 97.31 165 TRP A CA 1
ATOM 1295 C C . TRP A 1 165 ? -13.257 -7.047 0.454 1.00 97.31 165 TRP A C 1
ATOM 1297 O O . TRP A 1 165 ? -12.148 -7.248 0.947 1.00 97.31 165 TRP A O 1
ATOM 1307 N N . ILE A 1 166 ? -14.320 -6.705 1.185 1.00 97.31 166 ILE A N 1
ATOM 1308 C CA . ILE A 1 166 ? -14.281 -6.637 2.650 1.00 97.31 166 ILE A CA 1
ATOM 1309 C C . ILE A 1 166 ? -13.919 -8.015 3.211 1.00 97.31 166 ILE A C 1
ATOM 1311 O O . ILE A 1 166 ? -12.953 -8.117 3.966 1.00 97.31 166 ILE A O 1
ATOM 1315 N N . ASP A 1 167 ? -14.614 -9.066 2.772 1.00 97.25 167 ASP A N 1
ATOM 1316 C CA . ASP A 1 167 ? -14.355 -10.441 3.212 1.00 97.25 167 ASP A CA 1
ATOM 1317 C C . ASP A 1 167 ? -12.912 -10.870 2.893 1.00 97.25 167 ASP A C 1
ATOM 1319 O O . ASP A 1 167 ? -12.216 -11.429 3.741 1.00 97.25 167 ASP A O 1
ATOM 1323 N N . TYR A 1 168 ? -12.412 -10.519 1.705 1.00 97.94 168 TYR A N 1
ATOM 1324 C CA . TYR A 1 168 ? -11.037 -10.787 1.280 1.00 97.94 168 TYR A CA 1
ATOM 1325 C C . TYR A 1 168 ? -9.999 -10.134 2.209 1.00 97.94 168 TYR A C 1
ATOM 1327 O O . TYR A 1 168 ? -9.010 -10.768 2.591 1.00 97.94 168 TYR A O 1
ATOM 1335 N N . LEU A 1 169 ? -10.198 -8.863 2.578 1.00 97.94 169 LEU A N 1
ATOM 1336 C CA . LEU A 1 169 ? -9.292 -8.147 3.481 1.00 97.94 169 LEU A CA 1
ATOM 1337 C C . LEU A 1 169 ? -9.338 -8.711 4.907 1.00 97.94 169 LEU A C 1
ATOM 1339 O O . LEU A 1 169 ? -8.285 -8.820 5.541 1.00 97.94 169 LEU A O 1
ATOM 1343 N N . GLU A 1 170 ? -10.518 -9.094 5.402 1.00 97.06 170 GLU A N 1
ATOM 1344 C CA . GLU A 1 170 ? -10.653 -9.737 6.716 1.00 97.06 170 GLU A CA 1
ATOM 1345 C C . GLU A 1 170 ? -9.990 -11.117 6.740 1.00 97.06 170 GLU A C 1
ATOM 1347 O O . GLU A 1 170 ? -9.297 -11.463 7.700 1.00 97.06 170 GLU A O 1
ATOM 1352 N N . GLU A 1 171 ? -10.109 -11.892 5.661 1.00 97.50 171 GLU A N 1
ATOM 1353 C CA . GLU A 1 171 ? -9.395 -13.158 5.531 1.00 97.50 171 GLU A CA 1
ATOM 1354 C C . GLU A 1 171 ? -7.879 -12.965 5.571 1.00 97.50 171 GLU A C 1
ATOM 1356 O O . GLU A 1 171 ? -7.199 -13.684 6.313 1.00 97.50 171 GLU A O 1
ATOM 1361 N N . ILE A 1 172 ? -7.348 -11.975 4.842 1.00 97.81 172 ILE A N 1
ATOM 1362 C CA . ILE A 1 172 ? -5.923 -11.630 4.912 1.00 97.81 172 ILE A CA 1
ATOM 1363 C C . ILE A 1 172 ? -5.533 -11.300 6.344 1.00 97.81 172 ILE A C 1
ATOM 1365 O O . ILE A 1 172 ? -4.581 -11.882 6.864 1.00 97.81 172 ILE A O 1
ATOM 1369 N N . LEU A 1 173 ? -6.268 -10.393 6.985 1.00 96.94 173 LEU A N 1
ATOM 1370 C CA . LEU A 1 173 ? -5.953 -9.932 8.327 1.00 96.94 173 LEU A CA 1
ATOM 1371 C C . LEU A 1 173 ? -6.014 -11.078 9.341 1.00 96.94 173 LEU A C 1
ATOM 1373 O O . LEU A 1 173 ? -5.159 -11.158 10.219 1.00 96.94 173 LEU A O 1
ATOM 1377 N N . SER A 1 174 ? -6.983 -11.986 9.235 1.00 97.38 174 SER A N 1
ATOM 1378 C CA . SER A 1 174 ? -7.114 -13.133 10.142 1.00 97.38 174 SER A CA 1
ATOM 1379 C C . SER A 1 174 ? -5.956 -14.128 10.014 1.00 97.38 174 SER A C 1
ATOM 1381 O O . SER A 1 174 ? -5.557 -14.734 11.009 1.00 97.38 174 SER A O 1
ATOM 1383 N N . LYS A 1 175 ? -5.400 -14.272 8.805 1.00 96.50 175 LYS A N 1
ATOM 1384 C CA . LYS A 1 175 ? -4.383 -15.272 8.469 1.00 96.50 175 LYS A CA 1
ATOM 1385 C C . LYS A 1 175 ? -2.959 -14.726 8.463 1.00 96.50 175 LYS A C 1
ATOM 1387 O O . LYS A 1 175 ? -2.060 -15.555 8.338 1.00 96.50 175 LYS A O 1
ATOM 1392 N N . LEU A 1 176 ? -2.742 -13.407 8.561 1.00 93.62 176 LEU A N 1
ATOM 1393 C CA . LEU A 1 176 ? -1.437 -12.775 8.828 1.00 93.62 176 LEU A CA 1
ATOM 1394 C C . LEU A 1 176 ? -1.001 -13.068 10.266 1.00 93.62 176 LEU A C 1
ATOM 1396 O O . LEU A 1 176 ? -0.001 -13.815 10.388 1.00 93.62 176 LEU A O 1
#